Protein AF-A0A7X0VGW8-F1 (afdb_monomer_lite)

Secondary structure (DSSP, 8-state):
--PPPPP-TT---TTS-------PPPTTS--GGG-S-EEES-B-TT-B-TT-B-TT-EEES-B-TT-B-TT-B-TT-EEES-B-TT-B--S-B-TT-EEES-B-TT-B-TT-EEES-EEES-B-TT-B-TTPEEES-EEE--SS---------SS----------TT-B-TT-EE-HHHHHHHHHTT---TTPEEP-

Sequence (197 aa):
MNELPKRDPYGLGRREMRQTTEGPVRPDGRDPRVAERVWHRCNLEGADFAGKDLSDGSFYGCNLRNGNFAGAGLTGVHFARTSLRDAIFRDNALDRTHFVFSDLYGVRFDGQTISGAVFEHAGLSGASFEGTTFRHVSFRFGQRHGHLFVRRRKGLVVAQFDPRADQARFDGAFMDWATYAPLRDAGVDLTGVTLLP

Radius of gyration: 17.11 Å; chains: 1; bounding box: 44×47×39 Å

Foldseek 3Di:
DDDDPDPPPQPPDPPFDDPDPDDDQDPVRDDPVQAPAEGELEEQDQGEQALAEQASYEYENYEQDCYEHHNYEQANYEAALYEHANYEYHNYAQELYEHHLYEQALYEPELEEYENYEDHLYQQANYEHALYEYHNYYYHHDPDPDDPDDDDDDDRCRDDGDSDCQRYYQANYEYEPNRPVVCVVSVHDCVRYHYDD

InterPro domains:
  IPR001646 Pentapeptide repeat [PF13599] (43-119)

pLDDT: mean 77.47, std 22.77, range [27.67, 98.25]

Organism: NCBI:txid1387779

Structure (mmCIF, N/CA/C/O backbone):
data_AF-A0A7X0VGW8-F1
#
_entry.id   AF-A0A7X0VGW8-F1
#
loop_
_atom_site.group_PDB
_atom_site.id
_atom_site.type_symbol
_atom_site.label_atom_id
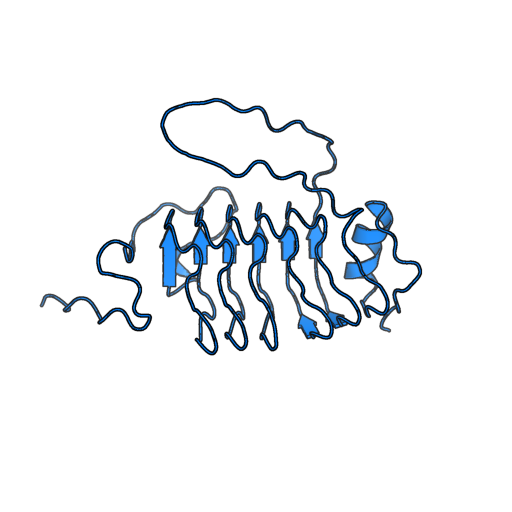_atom_site.label_alt_id
_atom_site.label_comp_id
_atom_site.label_asym_id
_atom_site.label_entity_id
_atom_site.label_seq_id
_atom_site.pdbx_PDB_ins_code
_atom_site.Cartn_x
_atom_site.Cartn_y
_atom_site.Cartn_z
_atom_site.occupancy
_atom_site.B_iso_or_equiv
_atom_site.auth_seq_id
_atom_site.auth_comp_id
_atom_site.auth_asym_id
_atom_site.auth_atom_id
_atom_site.pdbx_PDB_model_num
ATOM 1 N N . MET A 1 1 ? 29.752 -26.233 -10.267 1.00 31.52 1 MET A N 1
ATOM 2 C CA . MET A 1 1 ? 28.567 -26.554 -11.088 1.00 31.52 1 MET A CA 1
ATOM 3 C C . MET A 1 1 ? 27.777 -25.259 -11.172 1.00 31.52 1 MET A C 1
ATOM 5 O O . MET A 1 1 ? 27.231 -24.841 -10.164 1.00 31.52 1 MET A O 1
ATOM 9 N N . ASN A 1 2 ? 27.903 -24.525 -12.281 1.00 28.88 2 ASN A N 1
ATOM 10 C CA . ASN A 1 2 ? 27.330 -23.182 -12.410 1.00 28.88 2 ASN A CA 1
ATOM 11 C C . ASN A 1 2 ? 25.820 -23.306 -12.609 1.00 28.88 2 ASN A C 1
ATOM 13 O O . ASN A 1 2 ? 25.386 -23.837 -13.631 1.00 28.88 2 ASN A O 1
ATOM 17 N N . GLU A 1 3 ? 25.035 -22.836 -11.641 1.00 32.88 3 GLU A N 1
ATOM 18 C CA . GLU A 1 3 ? 23.596 -22.689 -11.825 1.00 32.88 3 GLU A CA 1
ATOM 19 C C . GLU A 1 3 ? 23.336 -21.679 -12.951 1.00 32.88 3 GLU A C 1
ATOM 21 O O . GLU A 1 3 ? 23.851 -20.559 -12.955 1.00 32.88 3 GLU A O 1
ATOM 26 N N . LEU A 1 4 ? 22.566 -22.110 -13.950 1.00 27.67 4 LEU A N 1
ATOM 27 C CA . LEU A 1 4 ? 22.056 -21.252 -15.014 1.00 27.67 4 LEU A CA 1
ATOM 28 C C . LEU A 1 4 ? 21.232 -20.109 -14.392 1.00 27.67 4 LEU A C 1
ATOM 30 O O . LEU A 1 4 ? 20.460 -20.370 -13.467 1.00 27.67 4 LEU A O 1
ATOM 34 N N . PRO A 1 5 ? 21.318 -18.864 -14.901 1.00 38.69 5 PRO A N 1
ATOM 35 C CA . PRO A 1 5 ? 20.443 -17.794 -14.440 1.00 38.69 5 PRO A CA 1
ATOM 36 C C . PRO A 1 5 ? 18.988 -18.212 -14.682 1.00 38.69 5 PRO A C 1
ATOM 38 O O . PRO A 1 5 ? 18.584 -18.449 -15.826 1.00 38.69 5 PRO A O 1
ATOM 41 N N . LYS A 1 6 ? 18.216 -18.350 -13.595 1.00 45.75 6 LYS A N 1
ATOM 42 C CA . LYS A 1 6 ? 16.780 -18.651 -13.647 1.00 45.75 6 LYS A CA 1
ATOM 43 C C . LYS A 1 6 ? 16.121 -17.635 -14.588 1.00 45.75 6 LYS A C 1
ATOM 45 O O . LYS A 1 6 ? 16.368 -16.436 -14.468 1.00 45.75 6 LYS A O 1
ATOM 50 N N . ARG A 1 7 ? 15.351 -18.132 -15.568 1.00 41.72 7 ARG A N 1
ATOM 51 C CA . ARG A 1 7 ? 14.608 -17.313 -16.540 1.00 41.72 7 ARG A CA 1
ATOM 52 C C . ARG A 1 7 ? 13.862 -16.212 -15.793 1.00 41.72 7 ARG A C 1
ATOM 54 O O . ARG A 1 7 ? 13.219 -16.511 -14.795 1.00 41.72 7 ARG A O 1
ATOM 61 N N . ASP A 1 8 ? 13.954 -14.984 -16.292 1.00 51.81 8 ASP A N 1
ATOM 62 C CA . ASP A 1 8 ? 13.151 -13.856 -15.831 1.00 51.81 8 ASP A CA 1
ATOM 63 C C . ASP A 1 8 ? 11.659 -14.249 -15.894 1.00 51.81 8 ASP A C 1
ATOM 65 O O . ASP A 1 8 ? 11.109 -14.353 -16.994 1.00 51.81 8 ASP A O 1
ATOM 69 N N . PRO A 1 9 ? 11.002 -14.529 -14.751 1.00 46.25 9 PRO A N 1
ATOM 70 C CA . PRO A 1 9 ? 9.624 -15.018 -14.740 1.00 46.25 9 PRO A CA 1
ATOM 71 C C . PRO A 1 9 ? 8.621 -13.915 -15.095 1.00 46.25 9 PRO A C 1
ATOM 73 O O . PRO A 1 9 ? 7.420 -14.167 -15.158 1.00 46.25 9 PRO A O 1
ATOM 76 N N . TYR A 1 10 ? 9.099 -12.679 -15.263 1.00 51.22 10 TYR A N 1
ATOM 77 C CA . TYR A 1 10 ? 8.283 -11.476 -15.241 1.00 51.22 10 TYR A CA 1
ATOM 78 C C . TYR A 1 10 ? 8.343 -10.669 -16.532 1.00 51.22 10 TYR A C 1
ATOM 80 O O . TYR A 1 10 ? 7.574 -9.716 -16.641 1.00 51.22 10 TYR A O 1
ATOM 88 N N . GLY A 1 11 ? 9.189 -11.057 -17.492 1.00 51.28 11 GLY A N 1
ATOM 89 C CA . GLY A 1 11 ? 9.375 -10.337 -18.755 1.00 51.28 11 GLY A CA 1
ATOM 90 C C . GLY A 1 11 ? 10.103 -8.996 -18.596 1.00 51.28 11 GLY A C 1
ATOM 91 O O . GLY A 1 11 ? 10.086 -8.179 -19.514 1.00 51.28 11 GLY A O 1
ATOM 92 N N . LEU A 1 12 ? 10.730 -8.765 -17.440 1.00 53.50 12 LEU A N 1
ATOM 93 C CA . LEU A 1 12 ? 11.567 -7.612 -17.134 1.00 53.50 12 LEU A CA 1
ATOM 94 C C . LEU A 1 12 ? 12.956 -7.851 -17.744 1.00 53.50 12 LEU A C 1
ATOM 96 O O . LEU A 1 12 ? 13.788 -8.568 -17.185 1.00 53.50 12 LEU A O 1
ATOM 100 N N . GLY A 1 13 ? 13.182 -7.293 -18.937 1.00 42.19 13 GLY A N 1
ATOM 101 C CA . GLY A 1 13 ? 14.349 -7.546 -19.786 1.00 42.19 13 GLY A CA 1
ATOM 102 C C . GLY A 1 13 ? 15.700 -7.682 -19.055 1.00 42.19 13 GLY A C 1
ATOM 103 O O . GLY A 1 13 ? 15.958 -7.074 -18.020 1.00 42.19 13 GLY A O 1
ATOM 104 N N . ARG A 1 14 ? 16.622 -8.460 -19.653 1.00 43.34 14 ARG A N 1
ATOM 105 C CA . ARG A 1 14 ? 17.899 -8.973 -19.082 1.00 43.34 14 ARG A CA 1
ATOM 106 C C . ARG A 1 14 ? 18.827 -7.977 -18.348 1.00 43.34 14 ARG A C 1
ATOM 108 O O . ARG A 1 14 ? 19.838 -8.408 -17.801 1.00 43.34 14 ARG A O 1
ATOM 115 N N . ARG A 1 15 ? 18.563 -6.668 -18.361 1.00 42.12 15 ARG A N 1
ATOM 116 C CA . ARG A 1 15 ? 19.388 -5.631 -17.716 1.00 42.12 15 ARG A CA 1
ATOM 117 C C . ARG A 1 15 ? 18.984 -5.306 -16.271 1.00 42.12 15 ARG A C 1
ATOM 119 O O . ARG A 1 15 ? 19.735 -4.599 -15.605 1.00 42.12 15 ARG A O 1
ATOM 126 N N . GLU A 1 16 ? 17.856 -5.816 -15.778 1.00 48.25 16 GLU A N 1
ATOM 127 C CA . GLU A 1 16 ? 17.205 -5.278 -14.566 1.00 48.25 16 GLU A CA 1
ATOM 128 C C . GLU A 1 16 ? 17.210 -6.221 -13.356 1.00 48.25 16 GLU A C 1
ATOM 130 O O . GLU A 1 16 ? 16.874 -5.810 -12.244 1.00 48.25 16 GLU A O 1
ATOM 135 N N . MET A 1 17 ? 17.647 -7.467 -13.545 1.00 39.97 17 MET A N 1
ATOM 136 C CA . MET A 1 17 ? 17.687 -8.485 -12.500 1.00 39.97 17 MET A CA 1
ATOM 137 C C . MET A 1 17 ? 19.139 -8.704 -12.056 1.00 39.97 17 MET A C 1
ATOM 139 O O . MET A 1 17 ? 19.911 -9.405 -12.708 1.00 39.97 17 MET A O 1
ATOM 143 N N . ARG A 1 18 ? 19.543 -8.089 -10.940 1.00 42.09 18 ARG A N 1
ATOM 144 C CA . ARG A 1 18 ? 20.726 -8.536 -10.195 1.00 42.09 18 ARG A CA 1
ATOM 145 C C . ARG A 1 18 ? 20.244 -9.204 -8.916 1.00 42.09 18 ARG A C 1
ATOM 147 O O . ARG A 1 18 ? 19.890 -8.517 -7.967 1.00 42.09 18 ARG A O 1
ATOM 154 N N . GLN A 1 19 ? 20.267 -10.535 -8.888 1.00 40.88 19 GLN A N 1
ATOM 155 C CA . GLN A 1 19 ? 20.312 -11.277 -7.631 1.00 40.88 19 GLN A CA 1
ATOM 156 C C . GLN A 1 19 ? 21.661 -10.951 -6.979 1.00 40.88 19 GLN A C 1
ATOM 158 O O . GLN A 1 19 ? 22.682 -11.541 -7.319 1.00 40.88 19 GLN A O 1
ATOM 163 N N . THR A 1 20 ? 21.718 -9.916 -6.143 1.00 39.41 20 THR A N 1
ATOM 164 C CA . THR A 1 20 ? 22.914 -9.633 -5.346 1.00 39.41 20 THR A CA 1
ATOM 165 C C . THR A 1 20 ? 22.731 -10.272 -3.983 1.00 39.41 20 THR A C 1
ATOM 167 O O . THR A 1 20 ? 22.042 -9.713 -3.134 1.00 39.41 20 THR A O 1
ATOM 170 N N . THR A 1 21 ? 23.352 -11.428 -3.775 1.00 39.03 21 THR A N 1
ATOM 171 C CA . THR A 1 21 ? 23.355 -12.134 -2.485 1.00 39.03 21 THR A CA 1
ATOM 172 C C . THR A 1 21 ? 24.258 -11.461 -1.441 1.00 39.03 21 THR A C 1
ATOM 174 O O . THR A 1 21 ? 24.302 -11.897 -0.299 1.00 39.03 21 THR A O 1
ATOM 177 N N . GLU A 1 22 ? 24.970 -10.381 -1.778 1.00 36.38 22 GLU A N 1
ATOM 178 C CA . GLU A 1 22 ? 25.969 -9.800 -0.877 1.00 36.38 22 GLU A CA 1
ATOM 179 C C . GLU A 1 22 ? 25.850 -8.275 -0.801 1.00 36.38 22 GLU A C 1
ATOM 181 O O . GLU A 1 22 ? 26.285 -7.535 -1.683 1.00 36.38 22 GLU A O 1
ATOM 186 N N . GLY A 1 23 ? 25.234 -7.795 0.278 1.00 40.88 23 GLY A N 1
ATOM 187 C CA . GLY A 1 23 ? 25.219 -6.388 0.657 1.00 40.88 23 GLY A CA 1
ATOM 188 C C . GLY A 1 23 ? 25.072 -6.247 2.176 1.00 40.88 23 GLY A C 1
ATOM 189 O O . GLY A 1 23 ? 24.400 -7.076 2.791 1.00 40.88 23 GLY A O 1
ATOM 190 N N . PRO A 1 24 ? 25.705 -5.237 2.801 1.00 39.12 24 PRO A N 1
ATOM 191 C CA . PRO A 1 24 ? 25.654 -5.052 4.248 1.00 39.12 24 PRO A CA 1
ATOM 192 C C . PRO A 1 24 ? 24.221 -4.778 4.729 1.00 39.12 24 PRO A C 1
ATOM 194 O O . PRO A 1 24 ? 23.418 -4.182 4.003 1.00 39.12 24 PRO A O 1
ATOM 197 N N . VAL A 1 25 ? 23.925 -5.188 5.970 1.00 47.53 25 VAL A N 1
ATOM 198 C CA . VAL A 1 25 ? 22.676 -4.858 6.676 1.00 47.53 25 VAL A CA 1
ATOM 199 C C . VAL A 1 25 ? 22.451 -3.352 6.590 1.00 47.53 25 VAL A C 1
ATOM 201 O O . VAL A 1 25 ? 23.349 -2.545 6.847 1.00 47.53 25 VAL A O 1
ATOM 204 N N . ARG A 1 26 ? 21.259 -2.979 6.131 1.00 49.56 26 ARG A N 1
ATOM 205 C CA . ARG A 1 26 ? 20.925 -1.599 5.792 1.00 49.56 26 ARG A CA 1
ATOM 206 C C . ARG A 1 26 ? 20.781 -0.756 7.066 1.00 49.56 26 ARG A C 1
ATOM 208 O O . ARG A 1 26 ? 20.412 -1.281 8.114 1.00 49.56 26 ARG A O 1
ATOM 215 N N . PRO A 1 27 ? 21.013 0.567 6.987 1.00 34.16 27 PRO A N 1
ATOM 216 C CA . PRO A 1 27 ? 20.867 1.476 8.128 1.00 34.16 27 PRO A CA 1
ATOM 217 C C . PRO A 1 27 ? 19.419 1.626 8.637 1.00 34.16 27 PRO A C 1
ATOM 219 O O . PRO A 1 27 ? 19.203 2.311 9.627 1.00 34.16 27 PRO A O 1
ATOM 222 N N . ASP A 1 28 ? 18.441 1.001 7.974 1.00 50.72 28 ASP A N 1
ATOM 223 C CA . ASP A 1 28 ? 17.050 0.861 8.432 1.00 50.72 28 ASP A CA 1
ATOM 224 C C . ASP A 1 28 ? 16.832 -0.376 9.335 1.00 50.72 28 ASP A C 1
ATOM 226 O O . ASP A 1 28 ? 15.706 -0.661 9.741 1.00 50.72 28 A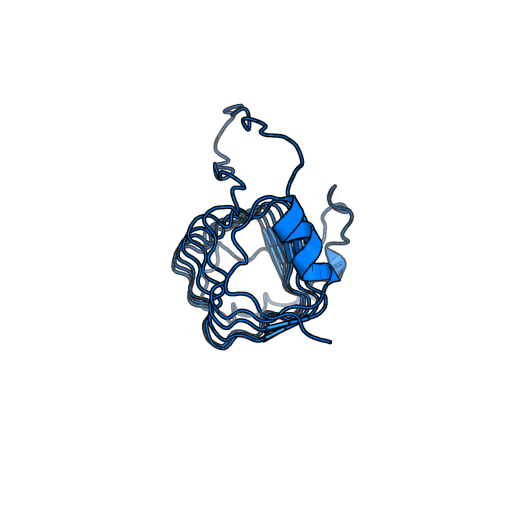SP A O 1
ATOM 230 N N . GLY A 1 29 ? 17.904 -1.106 9.665 1.00 44.44 29 GLY A N 1
ATOM 231 C CA . GLY A 1 29 ? 17.893 -2.198 10.635 1.00 44.44 29 GLY A CA 1
ATOM 232 C C . GLY A 1 29 ? 17.387 -3.540 10.106 1.00 44.44 29 GLY A C 1
ATOM 233 O O . GLY A 1 29 ? 17.259 -4.469 10.902 1.00 44.44 29 GLY A O 1
ATOM 234 N N . ARG A 1 30 ? 17.111 -3.692 8.800 1.00 50.72 30 ARG A N 1
ATOM 235 C CA . ARG A 1 30 ? 16.652 -4.977 8.239 1.00 50.72 30 ARG A CA 1
ATOM 236 C C . ARG A 1 30 ? 17.735 -5.746 7.513 1.00 50.72 30 ARG A C 1
ATOM 238 O O . ARG A 1 30 ? 18.487 -5.203 6.700 1.00 50.72 30 ARG A O 1
ATOM 245 N N . ASP A 1 31 ? 17.748 -7.047 7.787 1.00 47.88 31 ASP A N 1
ATOM 246 C CA . ASP A 1 31 ? 18.579 -8.011 7.087 1.00 47.88 31 ASP A CA 1
ATOM 247 C C . ASP A 1 31 ? 18.029 -8.223 5.660 1.00 47.88 31 ASP A C 1
ATOM 249 O O . ASP A 1 31 ? 16.907 -8.713 5.500 1.00 47.88 31 ASP A O 1
ATOM 253 N N . PRO A 1 32 ? 18.781 -7.860 4.604 1.00 46.09 32 PRO A N 1
ATOM 254 C CA . PRO A 1 32 ? 18.370 -8.098 3.223 1.00 46.09 32 PRO A CA 1
ATOM 255 C C . PRO A 1 32 ? 18.247 -9.591 2.866 1.00 46.09 32 PRO A C 1
ATOM 257 O O . PRO A 1 32 ? 17.730 -9.895 1.797 1.00 46.09 32 PRO A O 1
ATOM 260 N N . ARG A 1 33 ? 18.688 -10.516 3.734 1.00 47.03 33 ARG A N 1
ATOM 261 C CA . ARG A 1 33 ? 18.621 -11.975 3.528 1.00 47.03 33 ARG A CA 1
ATOM 262 C C . ARG A 1 33 ? 17.253 -12.600 3.815 1.00 47.03 33 ARG A C 1
ATOM 264 O O . ARG A 1 33 ? 17.080 -13.778 3.531 1.00 47.03 33 ARG A O 1
ATOM 271 N N . VAL A 1 34 ? 16.296 -11.848 4.369 1.00 49.09 34 VAL A N 1
ATOM 272 C CA . VAL A 1 34 ? 14.930 -12.357 4.625 1.00 49.09 34 VAL A CA 1
ATOM 273 C C . VAL A 1 34 ? 14.072 -12.325 3.355 1.00 49.09 34 VAL A C 1
ATOM 275 O O . VAL A 1 34 ? 13.135 -13.101 3.225 1.00 49.09 34 VAL A O 1
ATOM 278 N N . ALA A 1 35 ? 14.419 -11.462 2.396 1.00 52.34 35 ALA A N 1
ATOM 279 C CA . ALA A 1 35 ? 13.707 -11.347 1.134 1.00 52.34 35 ALA A CA 1
ATOM 280 C C . ALA A 1 35 ? 14.354 -12.230 0.063 1.00 52.34 35 ALA A C 1
ATOM 282 O O . ALA A 1 35 ? 15.456 -11.930 -0.398 1.00 52.34 35 ALA A O 1
ATOM 283 N N . GLU A 1 36 ? 13.664 -13.278 -0.397 1.00 58.94 36 GLU A N 1
ATOM 284 C CA . GLU A 1 36 ? 14.176 -14.150 -1.469 1.00 58.94 36 GLU A CA 1
ATOM 285 C C . GLU A 1 36 ? 14.394 -13.390 -2.794 1.00 58.94 36 GLU A C 1
ATOM 287 O O . GLU A 1 36 ? 15.116 -13.844 -3.686 1.00 58.94 36 GLU A O 1
ATOM 292 N N . ARG A 1 37 ? 13.760 -12.217 -2.949 1.00 79.25 37 ARG A N 1
ATOM 293 C CA . ARG A 1 37 ? 13.706 -11.458 -4.203 1.00 79.25 37 ARG A CA 1
ATOM 294 C C . ARG A 1 37 ? 13.987 -9.986 -3.961 1.00 79.25 37 ARG A C 1
ATOM 296 O O . ARG A 1 37 ? 13.187 -9.291 -3.345 1.00 79.25 37 ARG A O 1
ATOM 303 N N . VAL A 1 38 ? 15.109 -9.498 -4.485 1.00 83.94 38 VAL A N 1
ATOM 304 C CA . VAL A 1 38 ? 15.561 -8.116 -4.280 1.00 83.94 38 VAL A CA 1
ATOM 305 C C . VAL A 1 38 ? 15.705 -7.389 -5.618 1.00 83.94 38 VAL A C 1
ATOM 307 O O . VAL A 1 38 ? 16.450 -7.822 -6.494 1.00 83.94 38 VAL A O 1
ATOM 310 N N . TRP A 1 39 ? 15.042 -6.240 -5.744 1.00 84.81 39 TRP A N 1
ATOM 311 C CA . TRP A 1 39 ? 15.226 -5.259 -6.813 1.00 84.81 39 TRP A CA 1
ATOM 312 C C . TRP A 1 39 ? 15.908 -4.020 -6.238 1.00 84.81 39 TRP A C 1
ATOM 314 O O . TRP A 1 39 ? 15.442 -3.428 -5.262 1.00 84.81 39 TRP A O 1
ATOM 324 N N . HIS A 1 40 ? 17.030 -3.615 -6.830 1.00 86.31 40 HIS A N 1
ATOM 325 C CA . HIS A 1 40 ? 17.867 -2.550 -6.286 1.00 86.31 40 HIS A CA 1
ATOM 326 C C . HIS A 1 40 ? 18.178 -1.485 -7.341 1.00 86.31 40 HIS A C 1
ATOM 328 O O . HIS A 1 40 ? 18.991 -1.704 -8.237 1.00 86.31 40 HIS A O 1
ATOM 334 N N . ARG A 1 41 ? 17.603 -0.289 -7.162 1.00 82.75 41 ARG A N 1
ATOM 335 C CA . ARG A 1 41 ? 17.768 0.888 -8.033 1.00 82.75 41 ARG A CA 1
ATOM 336 C C . ARG A 1 41 ? 17.399 0.621 -9.497 1.00 82.75 41 ARG A C 1
ATOM 338 O O . ARG A 1 41 ? 18.068 1.115 -10.402 1.00 82.75 41 ARG A O 1
ATOM 345 N N . CYS A 1 42 ? 16.346 -0.160 -9.721 1.00 82.44 42 CYS A N 1
ATOM 346 C CA . CYS A 1 42 ? 15.834 -0.466 -11.054 1.00 82.44 42 CYS A CA 1
ATOM 347 C C . CYS A 1 42 ? 14.855 0.618 -11.533 1.00 82.44 42 CYS A C 1
ATOM 349 O O . CYS A 1 42 ? 14.179 1.260 -10.723 1.00 82.44 42 CYS A O 1
ATOM 351 N N . ASN A 1 43 ? 14.760 0.802 -12.851 1.00 84.94 43 ASN A N 1
ATOM 352 C CA . ASN A 1 43 ? 13.652 1.530 -13.458 1.00 84.94 43 ASN A CA 1
ATOM 353 C C . ASN A 1 43 ? 12.611 0.512 -13.923 1.00 84.94 43 ASN A C 1
ATOM 355 O O . ASN A 1 43 ? 12.887 -0.257 -14.830 1.00 84.94 43 ASN A O 1
ATOM 359 N N . LEU A 1 44 ? 11.461 0.491 -13.264 1.00 88.88 44 LEU A N 1
ATOM 360 C CA . LEU A 1 44 ? 10.349 -0.437 -13.467 1.00 88.88 44 LEU A CA 1
ATOM 361 C C . LEU A 1 44 ? 9.048 0.363 -13.667 1.00 88.88 44 LEU A C 1
ATOM 363 O O . LEU A 1 44 ? 7.968 -0.045 -13.246 1.00 88.88 44 LEU A O 1
ATOM 367 N N . GLU A 1 45 ? 9.169 1.555 -14.249 1.00 91.06 45 GLU A N 1
ATOM 368 C CA . GLU A 1 45 ? 8.033 2.410 -14.570 1.00 91.06 45 GLU A CA 1
ATOM 369 C C . GLU A 1 45 ? 7.114 1.725 -15.583 1.00 91.06 45 GLU A C 1
ATOM 371 O O . GLU A 1 45 ? 7.575 1.203 -16.597 1.00 91.06 45 GLU A O 1
ATOM 376 N N . GLY A 1 46 ? 5.814 1.699 -15.285 1.00 91.44 46 GLY A N 1
ATOM 377 C CA . GLY A 1 46 ? 4.813 1.004 -16.094 1.00 91.44 46 GLY A CA 1
ATOM 378 C C . GLY A 1 46 ? 4.944 -0.522 -16.092 1.00 91.44 46 GLY A C 1
ATOM 379 O O . GLY A 1 46 ? 4.272 -1.183 -16.881 1.00 91.44 46 GLY A O 1
ATOM 380 N N . ALA A 1 47 ? 5.805 -1.100 -15.245 1.00 91.75 47 ALA A N 1
ATOM 381 C CA . ALA A 1 47 ? 5.972 -2.545 -15.180 1.00 91.75 47 ALA A CA 1
ATOM 382 C C . ALA A 1 47 ? 4.672 -3.227 -14.736 1.00 91.75 47 ALA A C 1
ATOM 384 O O . ALA A 1 47 ? 4.012 -2.793 -13.788 1.00 91.75 47 ALA A O 1
ATOM 385 N N . ASP A 1 48 ? 4.332 -4.326 -15.407 1.00 94.38 48 ASP A N 1
ATOM 386 C CA . ASP A 1 48 ? 3.154 -5.114 -15.074 1.00 94.38 48 ASP A CA 1
ATOM 387 C C . ASP A 1 48 ? 3.509 -6.223 -14.084 1.00 94.38 48 ASP A C 1
ATOM 389 O O . ASP A 1 48 ? 4.248 -7.162 -14.400 1.00 94.38 48 ASP A O 1
ATOM 393 N N . PHE A 1 49 ? 2.987 -6.106 -12.869 1.00 94.44 49 PHE A N 1
ATOM 394 C CA . PHE A 1 49 ? 3.076 -7.085 -11.798 1.00 94.44 49 PHE A CA 1
ATOM 395 C C . PHE A 1 49 ? 1.741 -7.766 -11.473 1.00 94.44 49 PHE A C 1
ATOM 397 O O . PHE A 1 49 ? 1.663 -8.485 -10.474 1.00 94.44 49 PHE A O 1
ATOM 404 N N . ALA A 1 50 ? 0.705 -7.578 -12.294 1.00 94.81 50 ALA A N 1
ATOM 405 C CA . ALA A 1 50 ? -0.628 -8.059 -11.970 1.00 94.81 50 ALA A CA 1
ATOM 406 C C . ALA A 1 50 ? -0.683 -9.579 -11.756 1.00 94.81 50 ALA A C 1
ATOM 408 O O . ALA A 1 50 ? -0.097 -10.357 -12.511 1.00 94.81 50 ALA A O 1
ATOM 409 N N . GLY A 1 51 ? -1.375 -9.993 -10.692 1.00 91.94 51 GLY A N 1
ATOM 410 C CA . GLY A 1 51 ? -1.557 -11.392 -10.298 1.00 91.94 51 GLY A CA 1
ATOM 411 C C . GLY A 1 51 ? -0.278 -12.129 -9.884 1.00 91.94 51 GLY A C 1
ATOM 412 O O . GLY A 1 51 ? -0.324 -13.331 -9.626 1.00 91.94 51 GLY A O 1
ATOM 413 N N . LYS A 1 52 ? 0.878 -11.456 -9.840 1.00 91.88 52 LYS A N 1
ATOM 414 C CA . LYS A 1 52 ? 2.148 -12.102 -9.499 1.00 91.88 52 LYS A CA 1
ATOM 415 C C . LYS A 1 52 ? 2.289 -12.229 -7.993 1.00 91.88 52 LYS A C 1
ATOM 417 O O . LYS A 1 52 ? 2.026 -11.289 -7.248 1.00 91.88 52 LYS A O 1
ATOM 422 N N . ASP A 1 53 ? 2.802 -13.366 -7.550 1.00 91.44 53 ASP A N 1
ATOM 423 C CA . ASP A 1 53 ? 3.301 -13.482 -6.189 1.00 91.44 53 ASP A CA 1
ATOM 424 C C . ASP A 1 53 ? 4.614 -12.700 -6.088 1.00 91.44 53 ASP A C 1
ATOM 426 O O . ASP A 1 53 ? 5.563 -12.974 -6.828 1.00 91.44 53 ASP A O 1
ATOM 430 N N . LEU A 1 54 ? 4.655 -11.684 -5.232 1.00 91.19 54 LEU A N 1
ATOM 431 C CA . LEU A 1 54 ? 5.846 -10.911 -4.889 1.00 91.19 54 LEU A CA 1
ATOM 432 C C . LEU A 1 54 ? 6.184 -11.045 -3.400 1.00 91.19 54 LEU A C 1
ATOM 434 O O . LEU A 1 54 ? 7.048 -10.299 -2.943 1.00 91.19 54 LEU A O 1
ATOM 438 N N . SER A 1 55 ? 5.522 -11.949 -2.669 1.00 90.00 55 SER A N 1
ATOM 439 C CA . SER A 1 55 ? 5.603 -12.064 -1.211 1.00 90.00 55 SER A CA 1
ATOM 440 C C . SER A 1 55 ? 7.048 -12.128 -0.720 1.00 90.00 55 SER A C 1
ATOM 442 O O . SER A 1 55 ? 7.926 -12.682 -1.386 1.00 90.00 55 SER A O 1
ATOM 444 N N . ASP A 1 56 ? 7.294 -11.467 0.411 1.00 87.56 56 ASP A N 1
ATOM 445 C CA . ASP A 1 56 ? 8.611 -11.274 1.026 1.00 87.56 56 ASP A CA 1
ATOM 446 C C . ASP A 1 56 ? 9.658 -10.617 0.101 1.00 87.56 56 ASP A C 1
ATOM 448 O O . ASP A 1 56 ? 10.845 -10.582 0.404 1.00 87.56 56 ASP A O 1
ATOM 452 N N . GLY A 1 57 ? 9.254 -10.047 -1.037 1.00 89.62 57 GLY A N 1
ATOM 453 C CA . GLY A 1 57 ? 10.139 -9.319 -1.941 1.00 89.62 57 GLY A CA 1
ATOM 454 C C . GLY A 1 57 ? 10.600 -7.969 -1.383 1.00 89.62 57 GLY A C 1
ATOM 455 O O . GLY A 1 57 ? 9.960 -7.354 -0.534 1.00 89.62 57 GLY A O 1
ATOM 456 N N . SER A 1 58 ? 11.707 -7.445 -1.907 1.00 90.81 58 SER A N 1
ATOM 457 C CA . SER A 1 58 ? 12.234 -6.130 -1.544 1.00 90.81 58 SER A CA 1
ATOM 458 C C . SER A 1 58 ? 12.528 -5.277 -2.772 1.00 90.81 58 SER A C 1
ATOM 460 O O . SER A 1 58 ? 13.383 -5.610 -3.589 1.00 90.81 58 SER A O 1
ATOM 462 N N . PHE A 1 59 ? 11.867 -4.126 -2.865 1.00 90.88 59 PHE A N 1
ATOM 463 C CA . PHE A 1 59 ? 12.149 -3.077 -3.835 1.00 90.88 59 PHE A CA 1
ATOM 464 C C . PHE A 1 59 ? 12.847 -1.926 -3.129 1.00 90.88 59 PHE A C 1
ATOM 466 O O . PHE A 1 59 ? 12.256 -1.236 -2.300 1.00 90.88 59 PHE A O 1
ATOM 473 N N . TYR A 1 60 ? 14.105 -1.679 -3.477 1.00 87.38 60 TYR A N 1
ATOM 474 C CA . TYR A 1 60 ? 14.859 -0.575 -2.909 1.00 87.38 60 TYR A CA 1
ATOM 475 C C . TYR A 1 60 ? 15.320 0.421 -3.957 1.00 87.38 60 TYR A C 1
ATOM 477 O O . TYR A 1 60 ? 16.046 0.059 -4.881 1.00 87.38 60 TYR A O 1
ATOM 485 N N . GLY A 1 61 ? 14.977 1.696 -3.781 1.00 80.38 61 GLY A N 1
ATOM 486 C CA . GLY A 1 61 ? 15.438 2.754 -4.679 1.00 80.38 61 GLY A CA 1
ATOM 487 C C . GLY A 1 61 ? 14.873 2.650 -6.096 1.00 80.38 61 GLY A C 1
ATOM 488 O O . GLY A 1 61 ? 15.469 3.217 -7.007 1.00 80.38 61 GLY A O 1
ATOM 489 N N . CYS A 1 62 ? 13.811 1.866 -6.307 1.00 85.31 62 CYS A N 1
ATOM 490 C CA . CYS A 1 62 ? 13.253 1.613 -7.634 1.00 85.31 62 CYS A CA 1
ATOM 491 C C . CYS A 1 62 ? 12.249 2.702 -8.039 1.00 85.31 62 CYS A C 1
ATOM 493 O O . CYS A 1 62 ? 11.496 3.210 -7.203 1.00 85.31 62 CYS A O 1
ATOM 495 N N . ASN A 1 63 ? 12.219 3.025 -9.331 1.00 86.00 63 ASN A N 1
ATOM 496 C CA . ASN A 1 63 ? 11.126 3.781 -9.942 1.00 86.00 63 ASN A CA 1
ATOM 497 C C . ASN A 1 63 ? 10.038 2.782 -10.353 1.00 86.00 63 ASN A C 1
ATOM 499 O O . ASN A 1 63 ? 10.291 1.955 -11.216 1.00 86.00 63 ASN A O 1
ATOM 503 N N . LEU A 1 64 ? 8.876 2.829 -9.708 1.00 94.00 64 LEU A N 1
ATOM 504 C CA . LEU A 1 64 ? 7.719 1.944 -9.912 1.00 94.00 64 LEU A CA 1
ATOM 505 C C . LEU A 1 64 ? 6.464 2.754 -10.283 1.00 94.00 64 LEU A C 1
ATOM 507 O O . LEU A 1 64 ? 5.338 2.293 -10.097 1.00 94.00 64 LEU A O 1
ATOM 511 N N . ARG A 1 65 ? 6.656 3.986 -10.770 1.00 92.25 65 ARG A N 1
ATOM 512 C CA . ARG A 1 65 ? 5.572 4.861 -11.226 1.00 92.25 65 ARG A CA 1
ATOM 513 C C . ARG A 1 65 ? 4.703 4.150 -12.251 1.00 92.25 65 ARG A C 1
ATOM 515 O O . ARG A 1 65 ? 5.237 3.439 -13.101 1.00 92.25 65 ARG A O 1
ATOM 522 N N . ASN A 1 66 ? 3.390 4.353 -12.182 1.00 94.56 66 ASN A N 1
ATOM 523 C CA . ASN A 1 66 ? 2.419 3.729 -13.089 1.00 94.56 66 ASN A CA 1
ATOM 524 C C . ASN A 1 66 ? 2.491 2.185 -13.140 1.00 94.56 66 ASN A C 1
ATOM 526 O O . ASN A 1 66 ? 1.960 1.576 -14.067 1.00 94.56 66 ASN A O 1
ATOM 530 N N . GLY A 1 67 ? 3.182 1.537 -12.194 1.00 95.50 67 GLY A N 1
ATOM 531 C CA . GLY A 1 67 ? 3.298 0.083 -12.148 1.00 95.50 67 GLY A CA 1
ATOM 532 C C . GLY A 1 67 ? 1.952 -0.563 -11.833 1.00 95.50 67 GLY A C 1
ATOM 533 O O . GLY A 1 67 ? 1.179 -0.042 -11.027 1.00 95.50 67 GLY A O 1
ATOM 534 N N . ASN A 1 68 ? 1.668 -1.705 -12.452 1.00 97.19 68 ASN A N 1
ATOM 535 C CA . ASN A 1 68 ? 0.424 -2.429 -12.222 1.00 97.19 68 ASN A CA 1
ATOM 536 C C . ASN A 1 68 ? 0.623 -3.553 -11.207 1.00 97.19 68 ASN A C 1
ATOM 538 O O . ASN A 1 68 ? 1.205 -4.570 -11.549 1.00 97.19 68 ASN A O 1
ATOM 542 N N . PHE A 1 69 ? 0.123 -3.410 -9.982 1.00 97.50 69 PHE A N 1
ATOM 543 C CA . PHE A 1 69 ? 0.180 -4.467 -8.970 1.00 97.50 69 PHE A CA 1
ATOM 544 C C . PHE A 1 69 ? -1.164 -5.165 -8.762 1.00 97.50 69 PHE A C 1
ATOM 546 O O . PHE A 1 69 ? -1.263 -5.953 -7.836 1.00 97.50 69 PHE A O 1
ATOM 553 N N . ALA A 1 70 ? -2.197 -4.930 -9.577 1.00 97.25 70 ALA A N 1
ATOM 554 C CA . ALA A 1 70 ? -3.533 -5.490 -9.334 1.00 97.25 70 ALA A CA 1
ATOM 555 C C . ALA A 1 70 ? -3.514 -7.019 -9.117 1.00 97.25 70 ALA A C 1
ATOM 557 O O . ALA A 1 70 ? -2.960 -7.762 -9.924 1.00 97.25 70 ALA A O 1
ATOM 558 N N . GLY A 1 71 ? -4.094 -7.505 -8.019 1.00 95.94 71 GLY A N 1
ATOM 559 C CA . GLY A 1 71 ? -4.134 -8.932 -7.680 1.00 95.94 71 GLY A CA 1
ATOM 560 C C . GLY A 1 71 ? -2.796 -9.548 -7.250 1.00 95.94 71 GLY A C 1
ATOM 561 O O . GLY A 1 71 ? -2.730 -10.753 -7.026 1.00 95.94 71 GLY A O 1
ATOM 562 N N . ALA A 1 72 ? -1.710 -8.774 -7.164 1.00 95.44 72 ALA A N 1
ATOM 563 C CA . ALA A 1 72 ? -0.412 -9.283 -6.731 1.00 95.44 72 ALA A CA 1
ATOM 564 C C . ALA A 1 72 ? -0.419 -9.681 -5.244 1.00 95.44 72 ALA A C 1
ATOM 566 O O . ALA A 1 72 ? -0.997 -8.982 -4.400 1.00 95.44 72 ALA A O 1
ATOM 567 N N . GLY A 1 73 ? 0.288 -10.767 -4.922 1.00 95.38 73 GLY A N 1
ATOM 568 C CA . GLY A 1 73 ? 0.607 -11.149 -3.547 1.00 95.38 73 GLY A CA 1
ATOM 569 C C . GLY A 1 73 ? 1.724 -10.257 -3.018 1.00 95.38 73 GLY A C 1
ATOM 570 O O . GLY A 1 73 ? 2.842 -10.315 -3.525 1.00 95.38 73 GLY A O 1
ATOM 571 N N . LEU A 1 74 ? 1.424 -9.395 -2.045 1.00 95.12 74 LEU A N 1
ATOM 572 C CA . LEU A 1 74 ? 2.354 -8.390 -1.514 1.00 95.12 74 LEU A CA 1
ATOM 573 C C . LEU A 1 74 ? 2.660 -8.592 -0.026 1.00 95.12 74 LEU A C 1
ATOM 575 O O . LEU A 1 74 ? 3.237 -7.710 0.621 1.00 95.12 74 LEU A O 1
ATOM 579 N N . THR A 1 75 ? 2.303 -9.755 0.518 1.00 94.69 75 THR A N 1
ATOM 580 C CA . THR A 1 75 ? 2.522 -10.079 1.923 1.00 94.69 75 THR A CA 1
ATOM 581 C C . THR A 1 75 ? 4.008 -9.974 2.259 1.00 94.69 75 THR A C 1
ATOM 583 O O . THR A 1 75 ? 4.844 -10.542 1.565 1.00 94.69 75 THR A O 1
ATOM 586 N N . GLY A 1 76 ? 4.352 -9.213 3.299 1.00 93.00 76 GLY A N 1
ATOM 587 C CA . GLY A 1 76 ? 5.745 -9.041 3.732 1.00 93.00 76 GLY A CA 1
ATOM 588 C C . GLY A 1 76 ? 6.634 -8.214 2.791 1.00 93.00 76 GLY A C 1
ATOM 589 O O . GLY A 1 76 ? 7.823 -8.060 3.060 1.00 93.00 76 GLY A O 1
ATOM 590 N N . VAL A 1 77 ? 6.105 -7.652 1.696 1.00 94.81 77 VAL A N 1
ATOM 591 C CA . VAL A 1 77 ? 6.929 -6.914 0.725 1.00 94.81 77 VAL A CA 1
ATOM 592 C C . VAL A 1 77 ? 7.484 -5.623 1.318 1.00 94.81 77 VAL A C 1
ATOM 594 O O . VAL A 1 77 ? 6.788 -4.875 2.003 1.00 94.81 77 VAL A O 1
ATOM 597 N N . HIS A 1 78 ? 8.746 -5.321 1.017 1.00 94.62 78 HIS A N 1
ATOM 598 C CA . HIS A 1 78 ? 9.426 -4.104 1.449 1.00 94.62 78 HIS A CA 1
ATOM 599 C C . HIS A 1 78 ? 9.659 -3.143 0.279 1.00 94.62 78 HIS A C 1
ATOM 601 O O . HIS A 1 78 ? 10.575 -3.336 -0.521 1.00 94.62 78 HIS A O 1
ATOM 607 N N . PHE A 1 79 ? 8.898 -2.052 0.233 1.00 94.06 79 PHE A N 1
ATOM 608 C CA . PHE A 1 79 ? 9.117 -0.910 -0.651 1.00 94.06 79 PHE A CA 1
ATOM 609 C C . PHE A 1 79 ? 9.884 0.188 0.091 1.00 94.06 79 PHE A C 1
ATOM 611 O O . PHE A 1 79 ? 9.311 0.961 0.863 1.00 94.06 79 PHE A O 1
ATOM 618 N N . ALA A 1 80 ? 11.189 0.287 -0.152 1.00 88.88 80 ALA A N 1
ATOM 619 C CA . ALA A 1 80 ? 12.070 1.221 0.540 1.00 88.88 80 ALA A CA 1
ATOM 620 C C . ALA A 1 80 ? 12.695 2.243 -0.421 1.00 88.88 80 ALA A C 1
ATOM 622 O O . ALA A 1 80 ? 13.409 1.881 -1.356 1.00 88.88 80 ALA A O 1
ATOM 623 N N . ARG A 1 81 ? 12.497 3.542 -0.172 1.00 85.50 81 ARG A N 1
ATOM 624 C CA . ARG A 1 81 ? 13.001 4.632 -1.033 1.00 85.50 81 ARG A CA 1
ATOM 625 C C . ARG A 1 81 ? 12.528 4.505 -2.486 1.00 85.50 81 ARG A C 1
ATOM 627 O O . ARG A 1 81 ? 13.301 4.755 -3.408 1.00 85.50 81 ARG A O 1
ATOM 634 N N . THR A 1 82 ? 11.294 4.056 -2.693 1.00 88.00 82 THR A N 1
ATOM 635 C CA . THR A 1 82 ? 10.719 3.840 -4.031 1.00 88.00 82 THR A CA 1
ATOM 636 C C . THR A 1 82 ? 9.802 4.990 -4.432 1.00 88.00 82 THR A C 1
ATOM 638 O O . THR A 1 82 ? 9.301 5.720 -3.578 1.00 88.00 82 THR A O 1
ATOM 641 N N . SER A 1 83 ? 9.573 5.157 -5.733 1.00 90.69 83 SER A N 1
ATOM 642 C CA . SER A 1 83 ? 8.477 5.998 -6.221 1.00 90.69 83 SER A CA 1
ATOM 643 C C . SER A 1 83 ? 7.402 5.106 -6.817 1.00 90.69 83 SER A C 1
ATOM 645 O O . SER A 1 83 ? 7.664 4.423 -7.799 1.00 90.69 83 SER A O 1
ATOM 647 N N . LEU A 1 84 ? 6.228 5.111 -6.198 1.00 94.56 84 LEU A N 1
ATOM 648 C CA . LEU A 1 84 ? 5.037 4.337 -6.542 1.00 94.56 84 LEU A CA 1
ATOM 649 C C . LEU A 1 84 ? 3.905 5.262 -7.015 1.00 94.56 84 LEU A C 1
ATOM 651 O O . LEU A 1 84 ? 2.743 4.878 -6.954 1.00 94.56 84 LEU A O 1
ATOM 655 N N . ARG A 1 85 ? 4.224 6.491 -7.455 1.00 92.88 85 ARG A N 1
ATOM 656 C CA . ARG A 1 85 ? 3.196 7.451 -7.884 1.00 92.88 85 ARG A CA 1
ATOM 657 C C . ARG A 1 85 ? 2.312 6.836 -8.954 1.00 92.88 85 ARG A C 1
ATOM 659 O O . ARG A 1 85 ? 2.831 6.241 -9.904 1.00 92.88 85 ARG A O 1
ATOM 666 N N . ASP A 1 86 ? 1.009 6.982 -8.757 1.00 94.12 86 ASP A N 1
ATOM 667 C CA . ASP A 1 86 ? -0.028 6.499 -9.669 1.00 94.12 86 ASP A CA 1
ATOM 668 C C . ASP A 1 86 ? 0.063 4.985 -9.964 1.00 94.12 86 ASP A C 1
ATOM 670 O O . ASP A 1 86 ? -0.487 4.489 -10.948 1.00 94.12 86 ASP A O 1
ATOM 674 N N . ALA A 1 87 ? 0.766 4.220 -9.118 1.00 96.81 87 ALA A N 1
ATOM 675 C CA . ALA A 1 87 ? 0.792 2.771 -9.210 1.00 96.81 87 ALA A CA 1
ATOM 676 C C . ALA A 1 87 ? -0.567 2.189 -8.805 1.00 96.81 87 ALA A C 1
ATOM 678 O O . ALA A 1 87 ? -1.280 2.701 -7.938 1.00 96.81 87 ALA A O 1
ATOM 679 N N . ILE A 1 88 ? -0.920 1.084 -9.445 1.00 97.50 88 ILE A N 1
ATOM 680 C CA . ILE A 1 88 ? -2.217 0.444 -9.294 1.00 97.50 88 ILE A CA 1
ATOM 681 C C . ILE A 1 88 ? -2.127 -0.627 -8.211 1.00 97.50 88 ILE A C 1
ATOM 683 O O . ILE A 1 88 ? -1.473 -1.646 -8.420 1.00 97.50 88 ILE A O 1
ATOM 687 N N . PHE A 1 89 ? -2.848 -0.429 -7.108 1.00 97.06 89 PHE A N 1
ATOM 688 C CA . PHE A 1 89 ? -3.081 -1.433 -6.071 1.00 97.06 89 PHE A CA 1
ATOM 689 C C . PHE A 1 89 ? -4.585 -1.701 -5.989 1.00 97.06 89 PHE A C 1
ATOM 691 O O . PHE A 1 89 ? -5.376 -0.797 -5.753 1.00 97.06 89 PHE A O 1
ATOM 698 N N . ARG A 1 90 ? -4.997 -2.925 -6.308 1.00 94.62 90 ARG A N 1
ATOM 699 C CA . ARG A 1 90 ? -6.390 -3.392 -6.262 1.00 94.62 90 ARG A CA 1
ATOM 700 C C . ARG A 1 90 ? -6.347 -4.883 -5.996 1.00 94.62 90 ARG A C 1
ATOM 702 O O . ARG A 1 90 ? -5.485 -5.556 -6.558 1.00 94.62 90 ARG A O 1
ATOM 709 N N . ASP A 1 91 ? -7.249 -5.393 -5.168 1.00 94.62 91 ASP A N 1
ATOM 710 C CA . ASP A 1 91 ? -7.355 -6.832 -4.887 1.00 94.62 91 ASP A CA 1
ATOM 711 C C . ASP A 1 91 ? -6.034 -7.469 -4.402 1.00 94.62 91 ASP A C 1
ATOM 713 O O . ASP A 1 91 ? -5.719 -8.616 -4.708 1.00 94.62 91 ASP A O 1
ATOM 717 N N . ASN A 1 92 ? -5.223 -6.709 -3.656 1.00 94.81 92 ASN A N 1
ATOM 718 C CA . ASN A 1 92 ? -3.928 -7.160 -3.144 1.00 94.81 92 ASN A CA 1
ATOM 719 C C . ASN A 1 92 ? -4.001 -7.738 -1.730 1.00 94.81 92 ASN A C 1
ATOM 721 O O . ASN A 1 92 ? -4.707 -7.202 -0.875 1.00 94.81 92 ASN A O 1
ATOM 725 N N . ALA A 1 93 ? -3.145 -8.726 -1.456 1.00 91.12 93 ALA A N 1
ATOM 726 C CA . ALA A 1 93 ? -2.790 -9.134 -0.097 1.00 91.12 93 ALA A CA 1
ATOM 727 C C . ALA A 1 93 ? -1.633 -8.261 0.419 1.00 91.12 93 ALA A C 1
ATOM 729 O O . ALA A 1 93 ? -0.480 -8.491 0.058 1.00 91.12 93 ALA A O 1
ATOM 730 N N . LEU A 1 94 ? -1.941 -7.240 1.225 1.00 93.62 94 LEU A N 1
ATOM 731 C CA . LEU A 1 94 ? -0.981 -6.241 1.734 1.00 93.62 94 LEU A CA 1
ATOM 732 C C . LEU A 1 94 ? -0.522 -6.516 3.177 1.00 93.62 94 LEU A C 1
ATOM 734 O O . LEU A 1 94 ? -0.002 -5.634 3.868 1.00 93.62 94 LEU A O 1
ATOM 738 N N . ASP A 1 95 ? -0.751 -7.732 3.674 1.00 94.75 95 ASP A N 1
ATOM 739 C CA . ASP A 1 95 ? -0.442 -8.065 5.058 1.00 94.75 95 ASP A CA 1
ATOM 740 C C . ASP A 1 95 ? 1.059 -7.952 5.334 1.00 94.75 95 ASP A C 1
ATOM 742 O O . ASP A 1 95 ? 1.889 -8.565 4.661 1.00 94.75 95 ASP A O 1
ATOM 746 N N . ARG A 1 96 ? 1.427 -7.185 6.362 1.00 94.88 96 ARG A N 1
ATOM 747 C CA . ARG A 1 96 ? 2.822 -6.931 6.753 1.00 94.88 96 ARG A CA 1
ATOM 748 C C . ARG A 1 96 ? 3.661 -6.293 5.638 1.00 94.88 96 ARG A C 1
ATOM 750 O O . ARG A 1 96 ? 4.880 -6.417 5.651 1.00 94.88 96 ARG A O 1
ATOM 757 N N . THR A 1 97 ? 3.048 -5.614 4.668 1.00 95.94 97 THR A N 1
ATOM 758 C CA . THR A 1 97 ? 3.787 -4.828 3.670 1.00 95.94 97 THR A CA 1
ATOM 759 C C . THR A 1 97 ? 4.382 -3.575 4.318 1.00 95.94 97 THR A C 1
ATOM 761 O O . THR A 1 97 ? 3.771 -2.934 5.174 1.00 95.94 97 THR A O 1
ATOM 764 N N . HIS A 1 98 ? 5.583 -3.192 3.895 1.00 95.38 98 HIS A N 1
ATOM 765 C CA . HIS A 1 98 ? 6.292 -2.029 4.413 1.00 95.38 98 HIS A CA 1
ATOM 766 C C . HIS A 1 98 ? 6.570 -1.006 3.320 1.00 95.38 98 HIS A C 1
ATOM 768 O O . HIS A 1 98 ? 7.280 -1.292 2.357 1.00 95.38 98 HIS A O 1
ATOM 774 N N . PHE A 1 99 ? 6.095 0.217 3.527 1.00 93.81 99 PHE A N 1
ATOM 775 C CA . PHE A 1 99 ? 6.397 1.381 2.706 1.00 93.81 99 PHE A CA 1
ATOM 776 C C . PHE A 1 99 ? 7.265 2.340 3.520 1.00 93.81 99 PHE A C 1
ATOM 778 O O . PHE A 1 99 ? 6.774 3.035 4.407 1.00 93.81 99 PHE A O 1
ATOM 785 N N . VAL A 1 100 ? 8.570 2.361 3.238 1.00 90.69 100 VAL A N 1
ATOM 786 C CA . VAL A 1 100 ? 9.563 3.130 4.005 1.00 90.69 100 VAL A CA 1
ATOM 787 C C . VAL A 1 100 ? 10.219 4.174 3.108 1.00 90.69 100 VAL A C 1
ATOM 789 O O . VAL A 1 100 ? 10.867 3.820 2.123 1.00 90.69 100 VAL A O 1
ATOM 792 N N . PHE A 1 101 ? 10.086 5.464 3.422 1.00 87.75 101 PHE A N 1
ATOM 793 C CA . PHE A 1 101 ? 10.558 6.565 2.561 1.00 87.75 101 PHE A CA 1
ATOM 794 C C . PHE A 1 101 ? 10.070 6.451 1.105 1.00 87.75 101 PHE A C 1
ATOM 796 O O . PHE A 1 101 ? 10.805 6.785 0.172 1.00 87.75 101 PHE A O 1
ATOM 803 N N . SER A 1 102 ? 8.871 5.907 0.908 1.00 89.12 102 SER A N 1
ATOM 804 C CA . SER A 1 102 ? 8.309 5.639 -0.413 1.00 89.12 102 SER A CA 1
ATOM 805 C C . SER A 1 102 ? 7.197 6.626 -0.734 1.00 89.12 102 SER A C 1
ATOM 807 O O . SER A 1 102 ? 6.428 7.034 0.131 1.00 89.12 102 SER A O 1
ATOM 809 N N . ASP A 1 103 ? 7.137 7.019 -1.992 1.00 90.00 103 ASP A N 1
ATOM 810 C CA . ASP A 1 103 ? 6.227 8.037 -2.496 1.00 90.00 103 ASP A CA 1
ATOM 811 C C . ASP A 1 103 ? 5.018 7.368 -3.154 1.00 90.00 103 ASP A C 1
ATOM 813 O O . ASP A 1 103 ? 5.157 6.754 -4.210 1.00 90.00 103 ASP A O 1
ATOM 817 N N . LEU A 1 104 ? 3.865 7.458 -2.490 1.00 92.69 104 LEU A N 1
ATOM 818 C CA . LEU A 1 104 ? 2.589 6.812 -2.820 1.00 92.69 104 LEU A CA 1
ATOM 819 C C . LEU A 1 104 ? 1.553 7.830 -3.329 1.00 92.69 104 LEU A C 1
ATOM 821 O O . LEU A 1 104 ? 0.350 7.612 -3.192 1.00 92.69 104 LEU A O 1
ATOM 825 N N . TYR A 1 105 ? 2.000 8.959 -3.888 1.00 90.62 105 TYR A N 1
ATOM 826 C CA . TYR A 1 105 ? 1.090 9.980 -4.406 1.00 90.62 105 TYR A CA 1
ATOM 827 C C . TYR A 1 105 ? 0.072 9.383 -5.389 1.00 90.62 105 TYR A C 1
ATOM 829 O O . TYR A 1 105 ? 0.458 8.664 -6.314 1.00 90.62 105 TYR A O 1
ATOM 837 N N . GLY A 1 106 ? -1.210 9.690 -5.179 1.00 90.69 106 GLY A N 1
ATOM 838 C CA . GLY A 1 106 ? -2.306 9.252 -6.050 1.00 90.69 106 GLY A CA 1
ATOM 839 C C . GLY A 1 106 ? -2.658 7.760 -5.967 1.00 90.69 106 GLY A C 1
ATOM 840 O O . GLY A 1 106 ? -3.571 7.310 -6.659 1.00 90.69 106 GLY A O 1
ATOM 841 N N . VAL A 1 107 ? -1.966 6.975 -5.133 1.00 95.75 107 VAL A N 1
ATOM 842 C CA . VAL A 1 107 ? -2.234 5.538 -4.994 1.00 95.75 107 VAL A CA 1
ATOM 843 C C . VAL A 1 107 ? -3.562 5.310 -4.273 1.00 95.75 107 VAL A C 1
ATOM 845 O O . VAL A 1 107 ? -3.864 5.960 -3.274 1.00 95.75 107 VAL A O 1
ATOM 848 N N . ARG A 1 108 ? -4.352 4.351 -4.758 1.00 96.81 108 ARG A N 1
ATOM 849 C CA . ARG A 1 108 ? -5.642 3.976 -4.166 1.00 96.81 108 ARG A CA 1
ATOM 850 C C . ARG A 1 108 ? -5.544 2.591 -3.535 1.00 96.81 108 ARG A C 1
ATOM 852 O O . ARG A 1 108 ? -5.113 1.663 -4.205 1.00 96.81 108 ARG A O 1
ATOM 859 N N . PHE A 1 109 ? -5.969 2.475 -2.283 1.00 96.50 109 PHE A N 1
ATOM 860 C CA . PHE A 1 109 ? -6.081 1.237 -1.501 1.00 96.50 109 PHE A CA 1
ATOM 861 C C . PHE A 1 109 ? -7.535 0.982 -1.055 1.00 96.50 109 PHE A C 1
ATOM 863 O O . PHE A 1 109 ? -7.787 0.294 -0.059 1.00 96.50 109 PHE A O 1
ATOM 870 N N . ASP A 1 110 ? -8.491 1.584 -1.763 1.00 97.00 110 ASP A N 1
ATOM 871 C CA . ASP A 1 110 ? -9.900 1.648 -1.373 1.00 97.00 110 ASP A CA 1
ATOM 872 C C . ASP A 1 110 ? -10.525 0.254 -1.216 1.00 97.00 110 ASP A C 1
ATOM 874 O O . ASP A 1 110 ? -10.286 -0.650 -2.018 1.00 97.00 110 ASP A O 1
ATOM 878 N N . GLY A 1 111 ? -11.335 0.078 -0.171 1.00 96.19 111 GLY A N 1
ATOM 879 C CA . GLY A 1 111 ? -12.084 -1.150 0.114 1.00 96.19 111 GLY A CA 1
ATOM 880 C C . GLY A 1 111 ? -11.236 -2.369 0.500 1.00 96.19 111 GLY A C 1
ATOM 881 O O . GLY A 1 111 ? -11.785 -3.442 0.751 1.00 96.19 111 GLY A O 1
ATOM 882 N N . GLN A 1 112 ? -9.9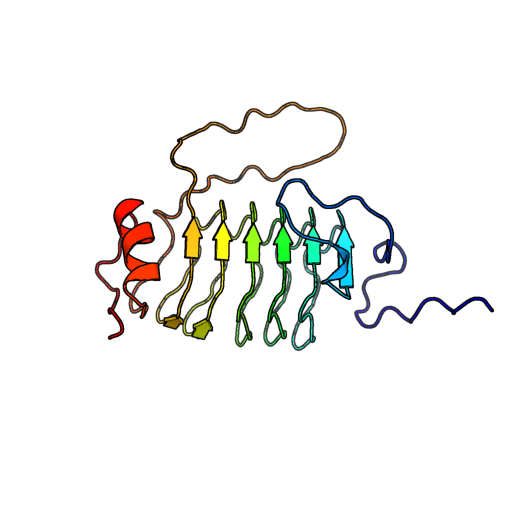08 -2.245 0.559 1.00 96.12 112 GLN A N 1
ATOM 883 C CA . GLN A 1 112 ? -9.028 -3.363 0.894 1.00 96.12 112 GLN A CA 1
ATOM 884 C C . GLN A 1 112 ? -9.003 -3.656 2.400 1.00 96.12 112 GLN A C 1
ATOM 886 O O . GLN A 1 112 ? -9.289 -2.798 3.232 1.00 96.12 112 GLN A O 1
ATOM 891 N N . THR A 1 113 ? -8.603 -4.874 2.770 1.00 95.94 113 THR A N 1
ATOM 892 C CA . THR A 1 113 ? -8.212 -5.200 4.149 1.00 95.94 113 THR A CA 1
ATOM 893 C C . THR A 1 113 ? -6.692 -5.239 4.237 1.00 95.94 113 THR A C 1
ATOM 895 O O . THR A 1 113 ? -6.049 -5.958 3.476 1.00 95.94 113 THR A O 1
ATOM 898 N N . ILE A 1 114 ? -6.119 -4.467 5.159 1.00 96.38 114 ILE A N 1
ATOM 899 C CA . ILE A 1 114 ? -4.675 -4.346 5.355 1.00 96.38 114 ILE A CA 1
ATOM 900 C C . ILE A 1 114 ? -4.354 -4.670 6.812 1.00 96.38 114 ILE A C 1
ATOM 902 O O . ILE A 1 114 ? -4.803 -3.965 7.719 1.00 96.38 114 ILE A O 1
ATOM 906 N N . SER A 1 115 ? -3.541 -5.706 7.038 1.00 96.44 115 SER A N 1
ATOM 907 C CA . SER A 1 115 ? -3.139 -6.107 8.391 1.00 96.44 115 SER A CA 1
ATOM 908 C C . SER A 1 115 ? -1.634 -5.974 8.609 1.00 96.44 115 SER A C 1
ATOM 910 O O . SER A 1 115 ? -0.840 -6.482 7.825 1.00 96.44 115 SER A O 1
ATOM 912 N N . GLY A 1 116 ? -1.193 -5.333 9.689 1.00 95.56 116 GLY A N 1
ATOM 913 C CA . GLY A 1 116 ? 0.221 -5.295 10.079 1.00 95.56 116 GLY A CA 1
ATOM 914 C C . GLY A 1 116 ? 1.134 -4.476 9.160 1.00 95.56 116 GLY A C 1
ATOM 915 O O . GLY A 1 116 ? 2.354 -4.541 9.311 1.00 95.56 116 GLY A O 1
ATOM 916 N N . ALA A 1 117 ? 0.584 -3.749 8.185 1.00 96.44 117 ALA A N 1
ATOM 917 C CA . ALA A 1 117 ? 1.375 -2.925 7.280 1.00 96.44 117 ALA A CA 1
ATOM 918 C C . ALA A 1 117 ? 1.992 -1.720 8.003 1.00 96.44 117 ALA A C 1
ATOM 920 O O . ALA A 1 117 ? 1.472 -1.226 9.007 1.00 96.44 117 ALA A O 1
ATOM 921 N N . VAL A 1 118 ? 3.107 -1.222 7.471 1.00 95.12 118 VAL A N 1
ATOM 922 C CA . VAL A 1 118 ? 3.806 -0.061 8.031 1.00 95.12 118 VAL A CA 1
ATOM 923 C C . VAL A 1 118 ? 4.054 0.977 6.950 1.00 95.12 118 VAL A C 1
ATOM 925 O O . VAL A 1 118 ? 4.708 0.694 5.948 1.00 95.12 118 VAL A O 1
ATOM 928 N N . PHE A 1 119 ? 3.599 2.198 7.212 1.00 92.69 119 PHE A N 1
ATOM 929 C CA . PHE A 1 119 ? 3.858 3.387 6.413 1.00 92.69 119 PHE A CA 1
ATOM 930 C C . PHE A 1 119 ? 4.787 4.302 7.209 1.00 92.69 119 PHE A C 1
ATOM 932 O O . PHE A 1 119 ? 4.356 5.051 8.086 1.00 92.69 119 PHE A O 1
ATOM 939 N N . GLU A 1 120 ? 6.086 4.213 6.937 1.00 89.44 120 GLU A N 1
ATOM 940 C CA . GLU A 1 120 ? 7.118 4.961 7.650 1.00 89.44 120 GLU A CA 1
ATOM 941 C C . GLU A 1 120 ? 7.731 6.011 6.732 1.00 89.44 120 GLU A C 1
ATOM 943 O O . GLU A 1 120 ? 8.371 5.690 5.730 1.00 89.44 120 GLU A O 1
ATOM 948 N N . HIS A 1 121 ? 7.522 7.284 7.069 1.00 86.19 121 HIS A N 1
ATOM 949 C CA . HIS A 1 121 ? 7.905 8.404 6.212 1.00 86.19 121 HIS A CA 1
ATOM 950 C C . HIS A 1 121 ? 7.413 8.225 4.765 1.00 86.19 121 HIS A C 1
ATOM 952 O O . HIS A 1 121 ? 8.135 8.551 3.829 1.00 86.19 121 HIS A O 1
ATOM 958 N N . ALA A 1 122 ? 6.224 7.653 4.568 1.00 87.25 122 ALA A N 1
ATOM 959 C CA . ALA A 1 122 ? 5.646 7.476 3.243 1.00 87.25 122 ALA A CA 1
ATOM 960 C C . ALA A 1 122 ? 4.915 8.754 2.801 1.00 87.25 122 ALA A C 1
ATOM 962 O O . ALA A 1 122 ? 4.221 9.384 3.598 1.00 87.25 122 ALA A O 1
ATOM 963 N N . GLY A 1 123 ? 5.078 9.146 1.538 1.00 86.56 123 GLY A N 1
ATOM 964 C CA . GLY A 1 123 ? 4.343 10.262 0.946 1.00 86.56 123 GLY A CA 1
ATOM 965 C C . GLY A 1 123 ? 2.947 9.814 0.550 1.00 86.56 123 GLY A C 1
ATOM 966 O O . GLY A 1 123 ? 2.816 9.101 -0.436 1.00 86.56 123 GLY A O 1
ATOM 967 N N . LEU A 1 124 ? 1.929 10.212 1.312 1.00 89.12 124 LEU A N 1
ATOM 968 C CA . LEU A 1 124 ? 0.539 9.778 1.120 1.00 89.12 124 LEU A CA 1
ATOM 969 C C . LEU A 1 124 ? -0.356 10.863 0.506 1.00 89.12 124 LEU A C 1
ATOM 971 O O . LEU A 1 124 ? -1.570 10.702 0.460 1.00 89.12 124 LEU A O 1
ATOM 975 N N . SER A 1 125 ? 0.206 11.982 0.046 1.00 87.06 125 SER A N 1
ATOM 976 C CA . SER A 1 125 ? -0.607 13.073 -0.494 1.00 87.06 125 SER A CA 1
ATOM 977 C C . SER A 1 125 ? -1.414 12.602 -1.707 1.00 87.06 125 SER A C 1
ATOM 979 O O . SER A 1 125 ? -0.854 12.026 -2.638 1.00 87.06 125 SER A O 1
ATOM 981 N N . GLY A 1 126 ? -2.731 12.814 -1.695 1.00 89.38 126 GLY A N 1
ATOM 982 C CA . GLY A 1 126 ? -3.628 12.325 -2.745 1.00 89.38 126 GLY A CA 1
ATOM 983 C C . GLY A 1 126 ? -3.831 10.806 -2.763 1.00 89.38 126 GLY A C 1
ATOM 984 O O . GLY A 1 126 ? -4.518 10.315 -3.656 1.00 89.38 126 GLY A O 1
ATOM 985 N N . ALA A 1 127 ? -3.253 10.059 -1.816 1.00 93.88 127 ALA A N 1
ATOM 986 C CA . ALA A 1 127 ? -3.562 8.646 -1.652 1.00 93.88 127 ALA A CA 1
ATOM 987 C C . ALA A 1 127 ? -4.975 8.469 -1.078 1.00 93.88 127 ALA A C 1
ATOM 989 O O . ALA A 1 127 ? -5.470 9.307 -0.319 1.00 93.88 127 ALA A O 1
ATOM 990 N N . SER A 1 128 ? -5.619 7.363 -1.431 1.00 95.62 128 SER A N 1
ATOM 991 C CA . SER A 1 128 ? -6.989 7.055 -1.028 1.00 95.62 128 SER A CA 1
ATOM 992 C C . SER A 1 128 ? -7.039 5.724 -0.288 1.00 95.62 128 SER A C 1
ATOM 994 O O . SER A 1 128 ? -6.461 4.738 -0.742 1.00 95.62 128 SER A O 1
ATOM 996 N N . PHE A 1 129 ? -7.714 5.720 0.855 1.00 96.44 129 PHE A N 1
ATOM 997 C CA . PHE A 1 129 ? -7.983 4.566 1.708 1.00 96.44 129 PHE A CA 1
ATOM 998 C C . PHE A 1 129 ? -9.483 4.487 2.038 1.00 96.44 129 PHE A C 1
ATOM 1000 O O . PHE A 1 129 ? -9.875 4.138 3.154 1.00 96.44 129 PHE A O 1
ATOM 1007 N N . GLU A 1 130 ? -10.338 4.886 1.097 1.00 96.56 130 GLU A N 1
ATOM 1008 C CA . GLU A 1 130 ? -11.781 4.937 1.324 1.00 96.56 130 GLU A CA 1
ATOM 1009 C C . GLU A 1 130 ? -12.331 3.530 1.563 1.00 96.56 130 GLU A C 1
ATOM 1011 O O . GLU A 1 130 ? -12.059 2.606 0.797 1.00 96.56 130 GLU A O 1
ATOM 1016 N N . GLY A 1 131 ? -13.103 3.337 2.632 1.00 97.06 131 GLY A N 1
ATOM 1017 C CA . GLY A 1 131 ? -13.658 2.020 2.966 1.00 97.06 131 GLY A CA 1
ATOM 1018 C C . GLY A 1 131 ? -12.621 0.946 3.332 1.00 97.06 131 GLY A C 1
ATOM 1019 O O . GLY A 1 131 ? -12.989 -0.215 3.510 1.00 97.06 131 GLY A O 1
ATOM 1020 N N . THR A 1 132 ? -11.331 1.286 3.434 1.00 97.69 132 THR A N 1
ATOM 1021 C CA . THR A 1 132 ? -10.268 0.333 3.781 1.00 97.69 132 THR A CA 1
ATOM 1022 C C . THR A 1 132 ? -10.407 -0.110 5.238 1.00 97.69 132 THR A C 1
ATOM 1024 O O . THR A 1 132 ? -10.652 0.700 6.128 1.00 97.69 132 THR A O 1
ATOM 1027 N N . THR A 1 133 ? -10.208 -1.399 5.507 1.00 97.62 133 THR A N 1
ATOM 1028 C CA . THR A 1 133 ? -10.121 -1.942 6.870 1.00 97.62 133 THR A CA 1
ATOM 1029 C C . THR A 1 133 ? -8.662 -2.119 7.277 1.00 97.62 133 THR A C 1
ATOM 1031 O O . THR A 1 133 ? -7.948 -2.942 6.705 1.00 97.62 133 THR A O 1
ATOM 1034 N N . PHE A 1 134 ? -8.227 -1.395 8.301 1.00 97.06 134 PHE A N 1
ATOM 1035 C CA . PHE A 1 134 ? -6.895 -1.463 8.884 1.00 97.06 134 PHE A CA 1
ATOM 1036 C C . PHE A 1 134 ? -6.896 -2.279 10.178 1.00 97.06 134 PHE A C 1
ATOM 1038 O O . PHE A 1 134 ? -7.713 -2.052 11.071 1.00 97.06 134 PHE A O 1
ATOM 1045 N N . ARG A 1 135 ? -5.946 -3.208 10.299 1.00 95.38 135 ARG A N 1
ATOM 1046 C CA . ARG A 1 135 ? -5.713 -3.992 11.520 1.00 95.38 135 ARG A CA 1
ATOM 1047 C C . ARG A 1 135 ? -4.232 -3.994 11.867 1.00 95.38 135 ARG A C 1
ATOM 1049 O O . ARG A 1 135 ? -3.422 -4.499 11.102 1.00 95.38 135 ARG A O 1
ATOM 1056 N N . HIS A 1 136 ? -3.856 -3.478 13.022 1.00 94.44 136 HIS A N 1
ATOM 1057 C CA . HIS A 1 136 ? -2.478 -3.352 13.487 1.00 94.44 136 HIS A CA 1
ATOM 1058 C C . HIS A 1 136 ? -1.574 -2.594 12.500 1.00 94.44 136 HIS A C 1
ATOM 1060 O O . HIS A 1 136 ? -0.423 -2.978 12.290 1.00 94.44 136 HIS A O 1
ATOM 1066 N N . VAL A 1 137 ? -2.091 -1.548 11.850 1.00 96.00 137 VAL A N 1
ATOM 1067 C CA . VAL A 1 137 ? -1.330 -0.775 10.860 1.00 96.00 137 VAL A CA 1
ATOM 1068 C C . VAL A 1 137 ? -0.629 0.394 11.539 1.00 96.00 137 VAL A C 1
ATOM 1070 O O . VAL A 1 137 ? -1.193 1.096 12.371 1.00 96.00 137 VAL A O 1
ATOM 1073 N N . SER A 1 138 ? 0.639 0.610 11.192 1.00 93.25 138 SER A N 1
ATOM 1074 C CA . SER A 1 138 ? 1.451 1.668 11.792 1.00 93.25 138 SER A CA 1
ATOM 1075 C C . SER A 1 138 ? 1.726 2.772 10.782 1.00 93.25 138 SER A C 1
ATOM 1077 O O . SER A 1 138 ? 2.434 2.557 9.797 1.00 93.25 138 SER A O 1
ATOM 1079 N N . PHE A 1 139 ? 1.220 3.970 11.065 1.00 91.06 139 PHE A N 1
ATOM 1080 C CA . PHE A 1 139 ? 1.616 5.196 10.381 1.00 91.06 139 PHE A CA 1
ATOM 1081 C C . PHE A 1 139 ? 2.645 5.940 11.227 1.00 91.06 139 PHE A C 1
ATOM 1083 O O . PHE A 1 139 ? 2.399 6.270 12.387 1.00 91.06 139 PHE A O 1
ATOM 1090 N N . ARG A 1 140 ? 3.826 6.183 10.656 1.00 87.44 140 ARG A N 1
ATOM 1091 C CA . ARG A 1 140 ? 4.927 6.881 11.324 1.00 87.44 140 ARG A CA 1
ATOM 1092 C C . ARG A 1 140 ? 5.354 8.064 10.480 1.00 87.44 140 ARG A C 1
ATOM 1094 O O . ARG A 1 140 ? 6.126 7.933 9.527 1.00 87.44 140 ARG A O 1
ATOM 1101 N N . PHE A 1 141 ? 4.841 9.229 10.847 1.00 75.31 141 PHE A N 1
ATOM 1102 C CA . PHE A 1 141 ? 5.216 10.491 10.230 1.00 75.31 141 PHE A CA 1
ATOM 1103 C C . PHE A 1 141 ? 6.421 11.086 10.957 1.00 75.31 141 PHE A C 1
ATOM 1105 O O . PHE A 1 141 ? 6.551 10.996 12.178 1.00 75.31 141 PHE A O 1
ATOM 1112 N N . GLY A 1 142 ? 7.336 11.693 10.203 1.00 63.28 142 GLY A N 1
ATOM 1113 C CA . GLY A 1 142 ? 8.452 12.411 10.807 1.00 63.28 142 GLY A CA 1
ATOM 1114 C C . GLY A 1 142 ? 7.951 13.692 11.462 1.00 63.28 142 GLY A C 1
ATOM 1115 O O . GLY A 1 142 ? 7.411 14.546 10.773 1.00 63.28 142 GLY A O 1
ATOM 1116 N N . GLN A 1 143 ? 8.184 13.850 12.767 1.00 49.47 143 GLN A N 1
ATOM 1117 C CA . GLN A 1 143 ? 7.776 14.998 13.602 1.00 49.47 143 GLN A CA 1
ATOM 1118 C C . GLN A 1 143 ? 8.472 16.335 13.262 1.00 49.47 143 GLN A C 1
ATOM 1120 O O . GLN A 1 143 ? 8.585 17.232 14.095 1.00 49.47 143 GLN A O 1
ATOM 1125 N N . ARG A 1 144 ? 9.001 16.501 12.050 1.00 41.78 144 ARG A N 1
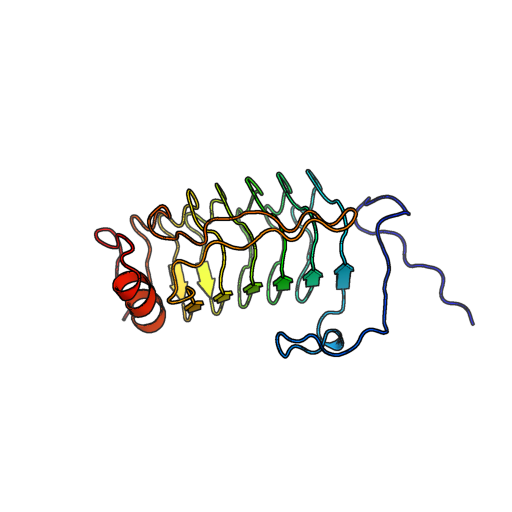ATOM 1126 C CA . ARG A 1 144 ? 9.653 17.740 11.627 1.00 41.78 144 ARG A CA 1
ATOM 1127 C C . ARG A 1 144 ? 9.296 18.028 10.183 1.00 41.78 144 ARG A C 1
ATOM 1129 O O . ARG A 1 144 ? 9.731 17.305 9.291 1.00 41.78 144 ARG A O 1
ATOM 1136 N N . HIS A 1 145 ? 8.581 19.135 9.971 1.00 43.16 145 HIS A N 1
ATOM 1137 C CA . HIS A 1 145 ? 8.644 19.905 8.732 1.00 43.16 145 HIS A CA 1
ATOM 1138 C C . HIS A 1 145 ? 10.122 20.166 8.417 1.00 43.16 145 HIS A C 1
ATOM 1140 O O . HIS A 1 145 ? 10.752 21.070 8.959 1.00 43.16 145 HIS A O 1
ATOM 1146 N N . GLY A 1 146 ? 10.715 19.292 7.619 1.00 35.56 146 GLY A N 1
ATOM 1147 C CA . GLY A 1 146 ? 12.126 19.312 7.295 1.00 35.56 146 GLY A CA 1
ATOM 1148 C C . GLY A 1 146 ? 12.244 19.306 5.793 1.00 35.56 146 GLY A C 1
ATOM 1149 O O . GLY A 1 146 ? 12.151 18.251 5.175 1.00 35.56 146 GLY A O 1
ATOM 1150 N N . HIS A 1 147 ? 12.439 20.490 5.217 1.00 39.56 147 HIS A N 1
ATOM 1151 C CA . HIS A 1 147 ? 12.922 20.653 3.855 1.00 39.56 147 HIS A CA 1
ATOM 1152 C C . HIS A 1 147 ? 14.039 19.634 3.598 1.00 39.56 147 HIS A C 1
ATOM 1154 O O . HIS A 1 147 ? 15.117 19.719 4.192 1.00 39.56 147 HIS A O 1
ATOM 1160 N N . LEU A 1 148 ? 13.785 18.643 2.742 1.00 39.94 148 LEU A N 1
ATOM 1161 C CA . LEU A 1 148 ? 14.817 17.696 2.355 1.00 39.94 148 LEU A CA 1
ATOM 1162 C C . LEU A 1 148 ? 15.785 18.431 1.419 1.00 39.94 148 LEU A C 1
ATOM 1164 O O . LEU A 1 148 ? 15.524 18.612 0.230 1.00 39.94 148 LEU A O 1
ATOM 1168 N N . PHE A 1 149 ? 16.891 18.911 1.989 1.00 38.78 149 PHE A N 1
ATOM 1169 C CA . PHE A 1 149 ? 17.993 19.535 1.267 1.00 38.78 149 PHE A CA 1
ATOM 1170 C C . PHE A 1 149 ? 18.481 18.621 0.135 1.00 38.78 149 PHE A C 1
ATOM 1172 O O . PHE A 1 149 ? 18.991 17.523 0.359 1.00 38.78 149 PHE A O 1
ATOM 1179 N N . VAL A 1 150 ? 18.381 19.110 -1.101 1.00 44.19 150 VAL A N 1
ATOM 1180 C CA . VAL A 1 150 ? 18.989 18.482 -2.275 1.00 44.19 150 VAL A CA 1
ATOM 1181 C C . VAL A 1 150 ? 20.486 18.777 -2.251 1.00 44.19 150 VAL A C 1
ATOM 1183 O O . VAL A 1 150 ? 20.899 19.905 -2.513 1.00 44.19 150 VAL A O 1
ATOM 1186 N N . ARG A 1 151 ? 21.336 17.765 -2.042 1.00 35.62 151 ARG A N 1
ATOM 1187 C CA . ARG A 1 151 ? 22.720 17.839 -2.530 1.00 35.62 151 ARG A CA 1
ATOM 1188 C C . ARG A 1 151 ? 22.806 17.094 -3.853 1.00 35.62 151 ARG A C 1
ATOM 1190 O O . ARG A 1 151 ? 22.892 15.870 -3.891 1.00 35.62 151 ARG A O 1
ATOM 1197 N N . ARG A 1 152 ? 22.789 17.843 -4.962 1.00 40.44 152 ARG A N 1
ATOM 1198 C CA . ARG A 1 152 ? 23.088 17.295 -6.289 1.00 40.44 152 ARG A CA 1
ATOM 1199 C C . ARG A 1 152 ? 24.520 16.757 -6.288 1.00 40.44 152 ARG A C 1
ATOM 1201 O O . ARG A 1 152 ? 25.473 17.530 -6.322 1.00 40.44 152 ARG A O 1
ATOM 1208 N N . ARG A 1 153 ? 24.686 15.436 -6.330 1.00 38.09 153 ARG A N 1
ATOM 1209 C CA . ARG A 1 153 ? 25.854 14.816 -6.964 1.00 38.09 153 ARG A CA 1
ATOM 1210 C C . ARG A 1 153 ? 25.407 13.628 -7.808 1.00 38.09 153 ARG A C 1
ATOM 1212 O O . ARG A 1 153 ? 24.951 12.622 -7.288 1.00 38.09 153 ARG A O 1
ATOM 1219 N N . LYS A 1 154 ? 25.578 13.802 -9.122 1.00 40.00 154 LYS A N 1
ATOM 1220 C CA . LYS A 1 154 ? 25.730 12.763 -10.151 1.00 40.00 154 LYS A CA 1
ATOM 1221 C C . LYS A 1 154 ? 24.701 11.618 -10.107 1.00 40.00 154 LYS A C 1
ATOM 1223 O O . LYS A 1 154 ? 25.029 10.496 -9.747 1.00 40.00 154 LYS A O 1
ATOM 1228 N N . GLY A 1 155 ? 23.487 11.902 -10.580 1.00 41.75 155 GLY A N 1
ATOM 1229 C CA . GLY A 1 155 ? 22.646 10.875 -11.21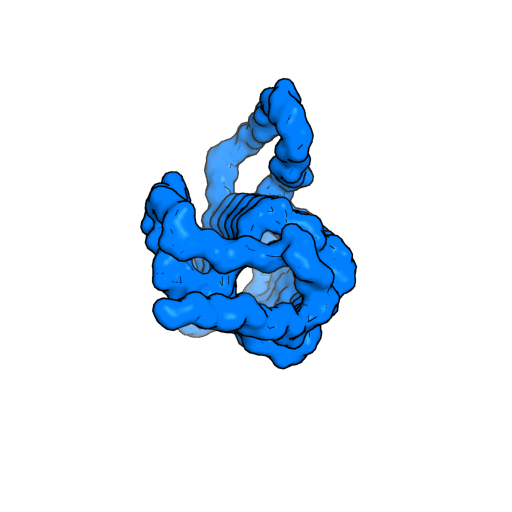1 1.00 41.75 155 GLY A CA 1
ATOM 1230 C C . GLY A 1 155 ? 21.722 10.050 -10.314 1.00 41.75 155 GLY A C 1
ATOM 1231 O O . GLY A 1 155 ? 21.131 9.102 -10.814 1.00 41.75 155 GLY A O 1
ATOM 1232 N N . LEU A 1 156 ? 21.544 10.396 -9.035 1.00 37.56 156 LEU A N 1
ATOM 1233 C CA . LEU A 1 156 ? 20.534 9.755 -8.185 1.00 37.56 156 LEU A CA 1
ATOM 1234 C C . LEU A 1 156 ? 19.359 10.713 -7.946 1.00 37.56 156 LEU A C 1
ATOM 1236 O O . LEU A 1 156 ? 19.465 11.653 -7.158 1.00 37.56 156 LEU A O 1
ATOM 1240 N N . VAL A 1 157 ? 18.244 10.477 -8.641 1.00 38.22 157 VAL A N 1
ATOM 1241 C CA . VAL A 1 157 ? 16.951 11.102 -8.332 1.00 38.22 157 VAL A CA 1
ATOM 1242 C C . VAL A 1 157 ? 16.385 10.363 -7.124 1.00 38.22 157 VAL A C 1
ATOM 1244 O O . VAL A 1 157 ? 15.749 9.325 -7.266 1.00 38.22 157 VAL A O 1
ATOM 1247 N N . VAL A 1 158 ? 16.661 10.854 -5.918 1.00 41.16 158 VAL A N 1
ATOM 1248 C CA . VAL A 1 158 ? 15.872 10.447 -4.749 1.00 41.16 158 VAL A CA 1
ATOM 1249 C C . VAL A 1 158 ? 14.643 11.343 -4.762 1.00 41.16 158 VAL A C 1
ATOM 1251 O O . VAL A 1 158 ? 14.783 12.567 -4.734 1.00 41.16 158 VAL A O 1
ATOM 1254 N N . ALA A 1 159 ? 13.472 10.734 -4.943 1.00 42.16 159 ALA A N 1
ATOM 1255 C CA . ALA A 1 159 ? 12.213 11.431 -5.151 1.00 42.16 159 ALA A CA 1
ATOM 1256 C C . ALA A 1 159 ? 12.006 12.516 -4.085 1.00 42.16 159 ALA A C 1
ATOM 1258 O O . ALA A 1 159 ? 12.025 12.248 -2.887 1.00 42.16 159 ALA A O 1
ATOM 1259 N N . GLN A 1 160 ? 11.812 13.747 -4.553 1.00 46.91 160 GLN A N 1
ATOM 1260 C CA . GLN A 1 160 ? 11.189 14.799 -3.767 1.00 46.91 160 GLN A CA 1
ATOM 1261 C C . GLN A 1 160 ? 9.760 14.327 -3.478 1.00 46.91 160 GLN A C 1
ATOM 1263 O O . GLN A 1 160 ? 8.961 14.148 -4.407 1.00 46.91 160 GLN A O 1
ATOM 1268 N N . PHE A 1 161 ? 9.443 14.067 -2.218 1.00 52.06 161 PHE A N 1
ATOM 1269 C CA . PHE A 1 161 ? 8.062 13.885 -1.803 1.00 52.06 161 PHE A CA 1
ATOM 1270 C C . PHE A 1 161 ? 7.839 14.645 -0.504 1.00 52.06 161 PHE A C 1
ATOM 1272 O O . PHE A 1 161 ? 8.699 14.671 0.377 1.00 52.06 161 PHE A O 1
ATOM 1279 N N . ASP A 1 162 ? 6.705 15.329 -0.449 1.00 53.84 162 ASP A N 1
ATOM 1280 C CA . ASP A 1 162 ? 6.203 15.930 0.771 1.00 53.84 162 ASP A CA 1
ATOM 1281 C C . ASP A 1 162 ? 5.553 14.784 1.564 1.00 53.84 162 ASP A C 1
ATOM 1283 O O . ASP A 1 162 ? 4.640 14.143 1.038 1.00 53.84 162 ASP A O 1
ATOM 1287 N N . PRO A 1 163 ? 6.027 14.429 2.771 1.00 54.31 163 PRO A N 1
ATOM 1288 C CA . PRO A 1 163 ? 5.465 13.335 3.573 1.00 54.31 163 PRO A CA 1
ATOM 1289 C C . PRO A 1 163 ? 4.088 13.682 4.176 1.00 54.31 163 PRO A C 1
ATOM 1291 O O . PRO A 1 163 ? 3.701 13.148 5.213 1.00 54.31 163 PRO A O 1
ATOM 1294 N N . ARG A 1 164 ? 3.359 14.598 3.540 1.00 61.84 164 ARG A N 1
ATOM 1295 C CA . ARG A 1 164 ? 2.059 15.110 3.943 1.00 61.84 164 ARG A CA 1
ATOM 1296 C C . ARG A 1 164 ? 0.986 14.039 3.792 1.00 61.84 164 ARG A C 1
ATOM 1298 O O . ARG A 1 164 ? 0.604 13.677 2.679 1.00 61.84 164 ARG A O 1
ATOM 1305 N N . ALA A 1 165 ? 0.531 13.517 4.926 1.00 62.09 165 ALA A N 1
ATOM 1306 C CA . ALA A 1 165 ? -0.613 12.614 5.009 1.00 62.09 165 ALA A CA 1
ATOM 1307 C C . ALA A 1 165 ? -1.945 13.350 5.220 1.00 62.09 165 ALA A C 1
ATOM 1309 O O . ALA A 1 165 ? -2.992 12.724 5.139 1.00 62.09 165 ALA A O 1
ATOM 1310 N N . ASP A 1 166 ? -1.915 14.668 5.439 1.00 67.06 166 ASP A N 1
ATOM 1311 C CA . ASP A 1 166 ? -3.093 15.541 5.573 1.00 67.06 166 ASP A CA 1
ATOM 1312 C C . ASP A 1 166 ? -3.993 15.534 4.327 1.00 67.06 166 ASP A C 1
ATOM 1314 O O . ASP A 1 166 ? -5.178 15.829 4.413 1.00 67.06 166 ASP A O 1
ATOM 1318 N N . GLN A 1 167 ? -3.440 15.172 3.169 1.00 80.56 167 GLN A N 1
ATOM 1319 C CA . GLN A 1 167 ? -4.176 15.049 1.908 1.00 80.56 167 GLN A CA 1
ATOM 1320 C C . GLN A 1 167 ? -4.563 13.606 1.557 1.00 80.56 167 GLN A C 1
ATOM 1322 O O . GLN A 1 167 ? -5.021 13.361 0.439 1.00 80.56 167 GLN A O 1
ATOM 1327 N N . ALA A 1 168 ? -4.321 12.644 2.448 1.00 90.06 168 ALA A N 1
ATOM 1328 C CA . ALA A 1 168 ? -4.785 11.277 2.257 1.00 90.06 168 ALA A CA 1
ATOM 1329 C C . ALA A 1 168 ? -6.249 11.157 2.697 1.00 90.06 168 ALA A C 1
ATOM 1331 O O . ALA A 1 168 ? -6.654 11.749 3.697 1.00 90.06 168 ALA A O 1
ATOM 1332 N N . ARG A 1 169 ? -7.043 10.387 1.951 1.00 94.25 169 ARG A N 1
ATOM 1333 C CA . ARG A 1 169 ? -8.478 10.219 2.218 1.00 94.25 169 ARG A CA 1
ATOM 1334 C C . ARG A 1 169 ? -8.734 8.927 2.975 1.00 94.25 169 ARG A C 1
ATOM 1336 O O . ARG A 1 169 ? -8.297 7.871 2.530 1.00 94.25 169 ARG A O 1
ATOM 1343 N N . PHE A 1 170 ? -9.466 9.012 4.081 1.00 96.00 170 PHE A N 1
ATOM 1344 C CA . PHE A 1 170 ? -9.831 7.870 4.929 1.00 96.00 170 PHE A CA 1
ATOM 1345 C C . PHE A 1 170 ? -11.354 7.732 5.095 1.00 96.00 170 PHE A C 1
ATOM 1347 O O . PHE A 1 170 ? -11.823 7.090 6.033 1.00 96.00 170 PHE A O 1
ATOM 1354 N N . ASP A 1 171 ? -12.142 8.344 4.204 1.00 96.31 171 ASP A N 1
ATOM 1355 C CA . ASP A 1 171 ? -13.605 8.342 4.282 1.00 96.31 171 ASP A CA 1
ATOM 1356 C C . ASP A 1 171 ? -14.155 6.904 4.332 1.00 96.31 171 ASP A C 1
ATOM 1358 O O . ASP A 1 171 ? -13.869 6.074 3.468 1.00 96.31 171 ASP A O 1
ATOM 1362 N N . GLY A 1 172 ? -14.935 6.577 5.363 1.00 97.00 172 GLY A N 1
ATOM 1363 C CA . GLY A 1 172 ? -15.514 5.244 5.546 1.00 97.00 172 GLY A CA 1
ATOM 1364 C C . GLY A 1 172 ? -14.513 4.151 5.933 1.00 97.00 172 GLY A C 1
ATOM 1365 O O . GLY A 1 172 ? -14.895 2.983 5.965 1.00 97.00 172 GLY A O 1
ATOM 1366 N N . ALA A 1 173 ? -13.248 4.485 6.209 1.00 97.69 173 ALA A N 1
ATOM 1367 C CA . ALA A 1 173 ? -12.262 3.502 6.639 1.00 97.69 173 ALA A CA 1
ATOM 1368 C C . ALA A 1 173 ? -12.566 2.966 8.046 1.00 97.69 173 ALA A C 1
ATOM 1370 O O . ALA A 1 173 ? -13.111 3.666 8.902 1.00 97.69 173 ALA A O 1
ATOM 1371 N N . PHE A 1 174 ? -12.147 1.730 8.301 1.00 98.25 174 PHE A N 1
ATOM 1372 C CA . PHE A 1 174 ? -12.246 1.066 9.597 1.00 98.25 174 PHE A CA 1
ATOM 1373 C C . PHE A 1 174 ? -10.850 0.858 10.163 1.00 98.25 174 PHE A C 1
ATOM 1375 O O . PHE A 1 174 ? -9.983 0.373 9.444 1.00 98.25 174 PHE A O 1
ATOM 1382 N N . MET A 1 175 ? -10.600 1.175 11.430 1.00 97.06 175 MET A N 1
ATOM 1383 C CA . MET A 1 175 ? -9.271 0.964 12.016 1.00 97.06 175 MET A CA 1
ATOM 1384 C C . MET A 1 175 ? -9.309 0.772 13.530 1.00 97.06 175 MET A C 1
ATOM 1386 O O . MET A 1 175 ? -10.192 1.295 14.202 1.00 97.06 175 MET A O 1
ATOM 1390 N N . ASP A 1 176 ? -8.348 0.035 14.082 1.00 96.56 176 ASP A N 1
ATOM 1391 C CA . ASP A 1 176 ? -8.158 -0.024 15.535 1.00 96.56 176 ASP A CA 1
ATOM 1392 C C . ASP A 1 176 ? -7.579 1.284 16.099 1.00 96.56 176 ASP A C 1
ATOM 1394 O O . ASP A 1 176 ? -7.042 2.136 15.382 1.00 96.56 176 ASP A O 1
ATOM 1398 N N . TRP A 1 177 ? -7.652 1.429 17.423 1.00 94.31 177 TRP A N 1
ATOM 1399 C CA . TRP A 1 177 ? -7.136 2.609 18.114 1.00 94.31 177 TRP A CA 1
ATOM 1400 C C . TRP A 1 177 ? -5.634 2.843 17.893 1.00 94.31 177 TRP A C 1
ATOM 1402 O O . TRP A 1 177 ? -5.192 3.991 17.817 1.00 94.31 177 TRP A O 1
ATOM 1412 N N . ALA A 1 178 ? -4.844 1.772 17.775 1.00 93.44 178 ALA A N 1
ATOM 1413 C CA . ALA A 1 178 ? -3.399 1.868 17.586 1.00 93.44 178 ALA A CA 1
ATOM 1414 C C . ALA A 1 178 ? -3.031 2.457 16.214 1.00 93.44 178 ALA A C 1
ATOM 1416 O O . ALA A 1 178 ? -2.019 3.147 16.093 1.00 93.44 178 ALA A O 1
ATOM 1417 N N . THR A 1 179 ? -3.872 2.225 15.208 1.00 95.12 179 THR A N 1
ATOM 1418 C CA . THR A 1 179 ? -3.769 2.811 13.870 1.00 95.12 179 THR A CA 1
ATOM 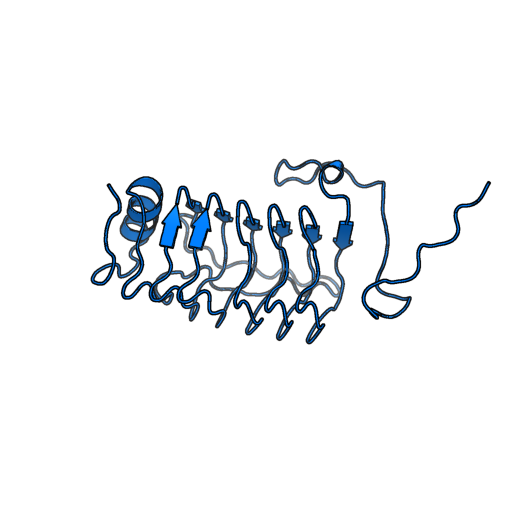1419 C C . THR A 1 179 ? -4.326 4.239 13.852 1.00 95.12 179 THR A C 1
ATOM 1421 O O . THR A 1 179 ? -3.717 5.137 13.270 1.00 95.12 179 THR A O 1
ATOM 1424 N N . TYR A 1 180 ? -5.456 4.465 14.528 1.00 94.44 180 TYR A N 1
ATOM 1425 C CA . TYR A 1 180 ? -6.162 5.748 14.553 1.00 94.44 180 TYR A CA 1
ATOM 1426 C C . TYR A 1 180 ? -5.387 6.863 15.258 1.00 94.44 180 TYR A C 1
ATOM 1428 O O . TYR A 1 180 ? -5.266 7.970 14.730 1.00 94.44 180 TYR A O 1
ATOM 1436 N N . ALA A 1 181 ? -4.865 6.598 16.459 1.00 92.31 181 ALA A N 1
ATOM 1437 C CA . ALA A 1 181 ? -4.291 7.644 17.302 1.00 92.31 181 ALA A CA 1
ATOM 1438 C C . ALA A 1 181 ? -3.114 8.388 16.631 1.00 92.31 181 ALA A C 1
ATOM 1440 O O . ALA A 1 181 ? -3.153 9.619 16.611 1.00 92.31 181 ALA A O 1
ATOM 1441 N N . PRO A 1 182 ? -2.131 7.715 15.994 1.00 89.81 182 PRO A N 1
ATOM 1442 C CA . PRO A 1 182 ? -1.050 8.404 15.285 1.00 89.81 182 PRO A CA 1
ATOM 1443 C C . PRO A 1 182 ? -1.515 9.262 14.102 1.00 89.81 182 PRO A C 1
ATOM 1445 O O . PRO A 1 182 ? -0.927 10.312 13.853 1.00 89.81 182 PRO A O 1
ATOM 1448 N N . LEU A 1 183 ? -2.553 8.835 13.369 1.00 90.19 183 LEU A N 1
ATOM 1449 C CA . LEU A 1 183 ? -3.129 9.612 12.264 1.00 90.19 183 LEU A CA 1
ATOM 1450 C C . LEU A 1 183 ? -3.803 10.884 12.788 1.00 90.19 183 LEU A C 1
ATOM 1452 O O . LEU A 1 183 ? -3.561 11.974 12.269 1.00 90.19 183 LEU A O 1
ATOM 1456 N N . ARG A 1 184 ? -4.591 10.752 13.861 1.00 90.12 184 ARG A N 1
ATOM 1457 C CA . ARG A 1 184 ? -5.249 11.886 14.515 1.00 90.12 184 ARG A CA 1
ATOM 1458 C C . ARG A 1 184 ? -4.220 12.892 15.024 1.00 90.12 184 ARG A C 1
ATOM 1460 O O . ARG A 1 184 ? -4.356 14.089 14.790 1.00 90.12 184 ARG A O 1
ATOM 1467 N N . ASP A 1 185 ? -3.183 12.409 15.700 1.00 87.56 185 ASP A N 1
ATOM 1468 C CA . ASP A 1 185 ? -2.137 13.257 16.278 1.00 87.56 185 ASP A CA 1
ATOM 1469 C C . ASP A 1 185 ? -1.283 13.940 15.188 1.00 87.56 185 ASP A C 1
ATOM 1471 O O . ASP A 1 185 ? -0.684 14.987 15.430 1.00 87.56 185 ASP A O 1
ATOM 1475 N N . ALA A 1 186 ? -1.263 13.384 13.973 1.00 83.81 186 ALA A N 1
ATOM 1476 C CA . ALA A 1 186 ? -0.643 13.982 12.793 1.00 83.81 186 ALA A CA 1
ATOM 1477 C C . ALA A 1 186 ? -1.535 15.006 12.062 1.00 83.81 186 ALA A C 1
ATOM 1479 O O . ALA A 1 186 ? -1.101 15.570 11.058 1.00 83.81 186 ALA A O 1
ATOM 1480 N N . GLY A 1 187 ? -2.753 15.264 12.551 1.00 86.50 187 GLY A N 1
ATOM 1481 C CA . GLY A 1 187 ? -3.675 16.242 11.969 1.00 86.50 187 GLY A CA 1
ATOM 1482 C C . GLY A 1 187 ? -4.394 15.766 10.704 1.00 86.50 187 GLY A C 1
ATOM 1483 O O . GLY A 1 187 ? -4.861 16.598 9.931 1.00 86.50 187 GLY A O 1
ATOM 1484 N N . VAL A 1 188 ? -4.472 14.452 10.478 1.00 87.88 188 VAL A N 1
ATOM 1485 C CA . VAL A 1 188 ? -5.257 13.867 9.381 1.00 87.88 188 VAL A CA 1
ATOM 1486 C C . VAL A 1 188 ? -6.752 14.003 9.691 1.00 87.88 188 VAL A C 1
ATOM 1488 O O . VAL A 1 188 ? -7.168 13.808 10.835 1.00 87.88 188 VAL A O 1
ATOM 1491 N N . ASP A 1 189 ? -7.564 14.321 8.680 1.00 89.94 189 ASP A N 1
ATOM 1492 C CA . ASP A 1 189 ? -9.023 14.291 8.812 1.00 89.94 189 ASP A CA 1
ATOM 1493 C C . ASP A 1 189 ? -9.515 12.841 8.897 1.00 89.94 189 ASP A C 1
ATOM 1495 O O . ASP A 1 189 ? -9.337 12.043 7.976 1.00 89.94 189 ASP A O 1
ATOM 1499 N N . LEU A 1 190 ? -10.123 12.505 10.033 1.00 93.06 190 LEU A N 1
ATOM 1500 C CA . LEU A 1 190 ? -10.659 11.179 10.331 1.00 93.06 190 LEU A CA 1
ATOM 1501 C C . LEU A 1 190 ? -12.158 11.235 10.661 1.00 93.06 190 LEU A C 1
ATOM 1503 O O . LEU A 1 190 ? -12.685 10.314 11.280 1.00 93.06 190 LEU A O 1
ATOM 1507 N N . THR A 1 191 ? -12.860 12.308 10.279 1.00 92.50 191 THR A N 1
ATOM 1508 C CA . THR A 1 191 ? -14.292 12.492 10.588 1.00 92.50 191 THR A CA 1
ATOM 1509 C C . THR A 1 191 ? -15.186 11.376 10.036 1.00 92.50 191 THR A C 1
ATOM 1511 O O . THR A 1 191 ? -16.201 11.053 10.650 1.00 92.50 191 THR A O 1
ATOM 1514 N N . GLY A 1 192 ? -14.796 10.748 8.923 1.00 93.06 192 GLY A N 1
ATOM 1515 C CA . GLY A 1 192 ? -15.494 9.612 8.309 1.00 93.06 192 GLY A CA 1
ATOM 1516 C C . GLY A 1 192 ? -15.005 8.223 8.738 1.00 93.06 192 GLY A C 1
ATOM 1517 O O . GLY A 1 192 ? -15.436 7.236 8.143 1.00 93.06 192 GLY A O 1
ATOM 1518 N N . VAL A 1 193 ? -14.095 8.118 9.711 1.00 97.19 193 VAL A N 1
ATOM 1519 C CA . VAL A 1 193 ? -13.483 6.844 10.125 1.00 97.19 193 VAL A CA 1
ATOM 1520 C C . VAL A 1 193 ? -14.291 6.159 11.224 1.00 97.19 193 VAL A C 1
ATOM 1522 O O . VAL A 1 193 ? -14.706 6.780 12.200 1.00 97.19 193 VAL A O 1
ATOM 1525 N N . THR A 1 194 ? -14.450 4.841 11.106 1.00 97.81 194 THR A N 1
ATOM 1526 C CA . THR A 1 194 ? -15.057 3.986 12.133 1.00 97.81 194 THR A CA 1
ATOM 1527 C C . THR A 1 194 ? -13.979 3.243 12.923 1.00 97.81 194 THR A C 1
ATOM 1529 O O . THR A 1 194 ? -13.107 2.589 12.351 1.00 97.81 194 THR A O 1
ATOM 1532 N N . LEU A 1 195 ? -14.044 3.302 14.255 1.00 96.50 195 LEU A N 1
ATOM 1533 C CA . LEU A 1 195 ? -13.143 2.535 15.114 1.00 96.50 195 LEU A CA 1
ATOM 1534 C C . LEU A 1 195 ? -13.601 1.080 15.237 1.00 96.50 195 LEU A C 1
ATOM 1536 O O . LEU A 1 195 ? -14.774 0.805 15.494 1.00 96.50 195 LEU A O 1
ATOM 1540 N N . LEU A 1 196 ? -12.659 0.157 15.072 1.00 91.62 196 LEU A N 1
ATOM 1541 C CA . LEU A 1 196 ? -12.848 -1.252 15.394 1.00 91.62 196 LEU A CA 1
ATOM 1542 C C . LEU A 1 196 ? -12.739 -1.463 16.917 1.00 91.62 196 LEU A C 1
ATOM 1544 O O . LEU A 1 196 ? -11.999 -0.721 17.571 1.00 91.62 196 LEU A O 1
ATOM 1548 N N . PRO A 1 197 ? -13.480 -2.440 17.470 1.00 83.00 197 PRO A N 1
ATOM 1549 C CA . PRO A 1 197 ? -13.410 -2.794 18.886 1.00 83.00 197 PRO A CA 1
ATOM 1550 C C . PRO A 1 197 ? -12.045 -3.357 19.301 1.00 83.00 197 PRO A C 1
ATOM 1552 O O . PRO A 1 197 ? -11.331 -3.915 18.434 1.00 83.00 197 PRO A O 1
#